Protein AF-A0A5C5ZTA9-F1 (afdb_monomer)

Sequence (223 aa):
MIEDWGSRLDRVGVRSSVTRLLADVAAHQIAYPWEGLEGSLAKRGLSAITLVGYGSLMNTESAAKTLSGVPAEGYPPVIAWGARRLFDYVMTPGAFVRYGQPTDETEVAALNVLWTGSCSDCLCGRAITLEVSDLPALRQREQNYDLCPVAWMPWSGENDSVSLGYVLRAPQGSEAVCKDIRPYPPYLKVCVEGARSVDPPFEACFWETTYEADGRRLIGKRP

Solvent-accessible surface area (backbone atoms only — not comparable to full-atom values): 11939 Å² total; per-residue (Å²): 131,85,74,62,73,78,54,54,51,70,38,89,64,35,46,61,50,39,44,50,52,31,62,76,38,64,84,62,54,38,57,56,91,42,79,62,48,68,60,54,31,53,78,70,75,39,65,59,48,44,34,44,27,68,35,52,57,35,15,46,75,60,29,50,75,48,38,76,88,65,46,94,88,33,56,57,52,24,40,35,27,13,30,36,37,25,15,25,24,54,59,51,77,73,50,32,76,74,60,45,80,69,94,45,93,45,36,39,16,36,73,33,33,52,78,66,59,33,74,88,29,40,34,49,31,18,52,35,79,44,40,62,87,33,46,66,51,43,52,70,71,51,64,70,30,20,39,38,59,29,30,30,31,55,57,85,64,87,50,80,65,71,42,81,30,28,32,66,26,51,55,85,88,37,94,52,44,44,56,84,33,35,62,17,65,62,56,49,49,44,26,49,54,21,30,50,72,74,39,73,68,50,30,49,43,42,46,75,33,27,22,38,28,76,66,48,65,50,69,90,69,78,129

pLDDT: mean 93.69, std 8.64, range [44.75, 98.75]

Foldseek 3Di:
DQPDPVCLCVPPPLVVQQLVVLVVCQPVKQFPVNPCVCVVCVVVVHFWAWEFAFFLLLFQVSVVVQDPPADPLGAFKKKKAQKFKEFFFFADPVVCVVQNDDPDPQQGTGIFIDGHSDRVAMAIGGTDGGGPVRSVSVSVVLDQWMWGKIWMDTSVSPDSDIDIHTYTHHDDPDPRGHLRGFHNVSRRVSRLVSQVSPDPSSSVRSQQRYYYSNRHGNPPPDD

Organism: NCBI:txid2527991

Radius of gyration: 16.54 Å; Cα contacts (8 Å, |Δi|>4): 439; chains: 1; bounding box: 47×37×48 Å

Nearest PDB structures (foldseek):
  2g0q-assembly1_A  TM=7.702E-01  e=5.380E-04  Arabidopsis thaliana
  6ulm-assembly2_B  TM=2.321E-01  e=4.876E-01  Homo sapiens
  7cym-assembly1_A  TM=2.954E-01  e=1.833E+00  Homo sapiens
  6ulm-assembly3_A  TM=2.986E-01  e=2.359E+00  Homo sapiens
  5xxz-assembly1_A  TM=1.655E-01  e=1.721E+00  Streptococcus pyogenes

Mean predicted aligned error: 3.7 Å

Structure (mmCIF, N/CA/C/O backbone):
data_AF-A0A5C5ZTA9-F1
#
_entry.id   AF-A0A5C5ZTA9-F1
#
loop_
_atom_site.group_PDB
_atom_site.id
_atom_site.type_symbol
_atom_site.label_atom_id
_atom_site.label_alt_id
_atom_site.label_comp_id
_atom_site.label_asym_id
_atom_site.label_entity_id
_atom_site.label_seq_id
_atom_site.pdbx_PDB_ins_code
_atom_site.Cartn_x
_atom_site.Cartn_y
_atom_site.Cartn_z
_atom_site.occupancy
_atom_site.B_iso_or_equiv
_atom_site.auth_seq_id
_atom_site.auth_comp_id
_atom_site.auth_asym_id
_atom_site.auth_atom_id
_atom_site.pdbx_PDB_model_num
ATOM 1 N N . MET A 1 1 ? 16.651 13.064 18.159 1.00 44.75 1 MET A N 1
ATOM 2 C CA . MET A 1 1 ? 17.085 11.664 17.990 1.00 44.75 1 MET A CA 1
ATOM 3 C C . MET A 1 1 ? 15.911 10.919 17.407 1.00 44.75 1 MET A C 1
ATOM 5 O O . MET A 1 1 ? 14.831 11.016 17.970 1.00 44.75 1 MET A O 1
ATOM 9 N N . ILE A 1 2 ? 16.086 10.298 16.250 1.00 50.47 2 ILE A N 1
ATOM 10 C CA . ILE A 1 2 ? 15.037 9.484 15.640 1.00 50.47 2 ILE A CA 1
ATOM 11 C C . ILE A 1 2 ? 15.047 8.158 16.395 1.00 50.47 2 ILE A C 1
ATOM 13 O O . ILE A 1 2 ? 16.070 7.477 16.402 1.00 50.47 2 ILE A O 1
ATOM 17 N N . GLU A 1 3 ? 13.957 7.839 17.086 1.00 58.56 3 GLU A N 1
ATOM 18 C CA . GLU A 1 3 ? 13.779 6.510 17.665 1.00 58.56 3 GLU A CA 1
ATOM 19 C C . GLU A 1 3 ? 13.824 5.445 16.571 1.00 58.56 3 GLU A C 1
ATOM 21 O O . GLU A 1 3 ? 13.224 5.611 15.507 1.00 58.56 3 GLU A O 1
ATOM 26 N N . ASP A 1 4 ? 14.505 4.339 16.865 1.00 74.38 4 ASP A N 1
ATOM 27 C CA . ASP A 1 4 ? 14.440 3.131 16.055 1.00 74.38 4 ASP A CA 1
ATOM 28 C C . ASP A 1 4 ? 12.970 2.714 15.904 1.00 74.38 4 ASP A C 1
ATOM 30 O O . ASP A 1 4 ? 12.288 2.420 16.890 1.00 74.38 4 ASP A O 1
ATOM 34 N N . TRP A 1 5 ? 12.462 2.709 14.673 1.00 72.81 5 TRP A N 1
ATOM 35 C CA . TRP A 1 5 ? 11.083 2.327 14.381 1.00 72.81 5 TRP A CA 1
ATOM 36 C C . TRP A 1 5 ? 10.794 0.882 14.819 1.00 72.81 5 TRP A C 1
ATOM 38 O O . TRP A 1 5 ? 9.646 0.576 15.146 1.00 72.81 5 TRP A O 1
ATOM 48 N N . GLY A 1 6 ? 11.820 0.024 14.919 1.00 73.06 6 GLY A N 1
ATOM 49 C CA . GLY A 1 6 ? 11.712 -1.319 15.488 1.00 73.06 6 GLY A CA 1
ATOM 50 C C . GLY A 1 6 ? 11.296 -1.311 16.962 1.00 73.06 6 GLY A C 1
ATOM 51 O O . GLY A 1 6 ? 10.458 -2.114 17.367 1.00 73.06 6 GLY A O 1
ATOM 52 N N . SER A 1 7 ? 11.775 -0.337 17.741 1.00 82.81 7 SER A N 1
ATOM 53 C CA . SER A 1 7 ? 11.464 -0.206 19.173 1.00 82.81 7 SER A CA 1
ATOM 54 C C . SER A 1 7 ? 10.032 0.264 19.461 1.00 82.81 7 SER A C 1
ATOM 56 O O . SER A 1 7 ? 9.538 0.123 20.579 1.00 82.81 7 SER A O 1
ATOM 58 N N . ARG A 1 8 ? 9.311 0.783 18.455 1.00 81.94 8 ARG A N 1
ATOM 59 C CA . ARG A 1 8 ? 7.935 1.281 18.637 1.00 81.94 8 ARG A CA 1
ATOM 60 C C . ARG A 1 8 ? 6.951 0.188 18.998 1.00 81.94 8 ARG A C 1
ATOM 62 O O . ARG A 1 8 ? 6.035 0.427 19.778 1.00 81.94 8 ARG A O 1
ATOM 69 N N . LEU A 1 9 ? 7.147 -1.015 18.461 1.00 84.25 9 LEU A N 1
ATOM 70 C CA . LEU A 1 9 ? 6.319 -2.159 18.827 1.00 84.25 9 LEU A CA 1
ATOM 71 C C . LEU A 1 9 ? 6.537 -2.557 20.296 1.00 84.25 9 LEU A C 1
ATOM 73 O O . LEU A 1 9 ? 5.629 -3.099 20.922 1.00 84.25 9 LEU A O 1
ATOM 77 N N . ASP A 1 10 ? 7.713 -2.261 20.849 1.00 86.94 10 ASP A N 1
ATOM 78 C CA . ASP A 1 10 ? 8.085 -2.586 22.227 1.00 86.94 10 ASP A CA 1
ATOM 79 C C . ASP A 1 10 ? 7.621 -1.530 23.241 1.00 86.94 10 ASP A C 1
ATOM 81 O O . ASP A 1 10 ? 7.713 -1.755 24.452 1.00 86.94 10 ASP A O 1
ATOM 85 N N . ARG A 1 11 ? 7.047 -0.409 22.776 1.00 86.00 11 ARG A N 1
ATOM 86 C CA . ARG A 1 11 ? 6.336 0.531 23.648 1.00 86.00 11 ARG A CA 1
ATOM 87 C C . ARG A 1 11 ? 5.197 -0.194 24.368 1.00 86.00 11 ARG A C 1
ATOM 89 O O . ARG A 1 11 ? 4.482 -1.027 23.799 1.00 86.00 11 ARG A O 1
ATOM 96 N N . VAL A 1 12 ? 5.030 0.133 25.648 1.00 83.19 12 VAL A N 1
ATOM 97 C CA . VAL A 1 12 ? 4.077 -0.541 26.538 1.00 83.19 12 VAL A CA 1
ATOM 98 C C . VAL A 1 12 ? 2.674 -0.516 25.928 1.00 83.19 12 VAL A C 1
ATOM 100 O O . VAL A 1 12 ? 2.102 0.539 25.683 1.00 83.19 12 VAL A O 1
ATOM 103 N N . GLY A 1 13 ? 2.108 -1.701 25.691 1.00 88.12 13 GLY A N 1
ATOM 104 C CA . GLY A 1 13 ? 0.737 -1.867 25.201 1.00 88.12 13 GLY A CA 1
ATOM 105 C C . GLY A 1 13 ? 0.555 -1.820 23.680 1.00 88.12 13 GLY A C 1
ATOM 106 O O . GLY A 1 13 ? -0.473 -2.314 23.205 1.00 88.12 13 GLY A O 1
ATOM 107 N N . VAL A 1 14 ? 1.532 -1.339 22.900 1.00 91.69 14 VAL A N 1
ATOM 108 C CA . VAL A 1 14 ? 1.416 -1.260 21.429 1.00 91.69 14 VAL A CA 1
ATOM 109 C C . VAL A 1 14 ? 1.350 -2.658 20.820 1.00 91.69 14 VAL A C 1
ATOM 111 O O . VAL A 1 14 ? 0.372 -2.982 20.147 1.00 91.69 14 VAL A O 1
ATOM 114 N N . ARG A 1 15 ? 2.312 -3.540 21.131 1.00 94.00 15 ARG A N 1
ATOM 115 C CA . ARG A 1 15 ? 2.322 -4.934 20.641 1.00 94.00 15 ARG A CA 1
ATOM 116 C C . ARG A 1 15 ? 1.015 -5.672 20.919 1.00 94.00 15 ARG A C 1
ATOM 118 O O . ARG A 1 15 ? 0.477 -6.332 20.029 1.00 94.00 15 ARG A O 1
ATOM 125 N N . SER A 1 16 ? 0.499 -5.557 22.140 1.00 94.00 16 SER A N 1
ATOM 126 C CA . SER A 1 16 ? -0.756 -6.201 22.539 1.00 94.00 16 SER A CA 1
ATOM 127 C C . SER A 1 16 ? -1.949 -5.647 21.758 1.00 94.00 16 SER A C 1
ATOM 129 O O . SER A 1 16 ? -2.815 -6.417 21.347 1.00 94.00 16 SER A O 1
ATOM 131 N N . SER A 1 17 ? -1.974 -4.335 21.509 1.00 95.56 17 SER A N 1
ATOM 132 C CA . SER A 1 17 ? -3.031 -3.674 20.736 1.00 95.56 17 SER A CA 1
ATOM 133 C C . SER A 1 17 ? -2.992 -4.069 19.260 1.00 95.56 17 SER A C 1
ATOM 135 O O . SER A 1 17 ? -4.024 -4.446 18.712 1.00 95.56 17 SER A O 1
ATOM 137 N N . VAL A 1 18 ? -1.806 -4.077 18.640 1.00 95.38 18 VAL A N 1
ATOM 138 C CA . VAL A 1 18 ? -1.601 -4.551 17.260 1.00 95.38 18 VAL A CA 1
ATOM 139 C C . VAL A 1 18 ? -2.033 -6.008 17.125 1.00 95.38 18 VAL A C 1
ATOM 141 O O . VAL A 1 18 ? -2.805 -6.340 16.231 1.00 95.38 18 VAL A O 1
ATOM 144 N N . THR A 1 19 ? -1.570 -6.877 18.027 1.00 95.81 19 THR A N 1
ATOM 145 C CA . THR A 1 19 ? -1.864 -8.317 17.975 1.00 95.81 19 THR A CA 1
ATOM 146 C C . THR A 1 19 ? -3.360 -8.582 18.107 1.00 95.81 19 THR A C 1
ATOM 148 O O . THR A 1 19 ? -3.912 -9.357 17.331 1.00 95.81 19 THR A O 1
ATOM 151 N N . ARG A 1 20 ? -4.025 -7.918 19.062 1.00 96.75 20 ARG A N 1
ATOM 152 C CA . ARG A 1 20 ? -5.474 -8.036 19.246 1.00 96.75 20 ARG A CA 1
ATOM 153 C C . ARG A 1 20 ? -6.225 -7.557 18.009 1.00 96.75 20 ARG A C 1
ATOM 155 O O . ARG A 1 20 ? -7.042 -8.302 17.485 1.00 96.75 20 ARG A O 1
ATOM 162 N N . LEU A 1 21 ? -5.905 -6.357 17.520 1.00 96.69 21 LEU A N 1
ATOM 163 C CA . LEU A 1 21 ? -6.584 -5.790 16.362 1.00 96.69 21 LEU A CA 1
ATOM 164 C C . LEU A 1 21 ? -6.449 -6.703 15.140 1.00 96.69 21 LEU A C 1
ATOM 166 O O . LEU A 1 21 ? -7.457 -6.998 14.513 1.00 96.69 21 LEU A O 1
ATOM 170 N N . LEU A 1 22 ? -5.238 -7.184 14.831 1.00 96.38 22 LEU A N 1
ATOM 171 C CA . LEU A 1 22 ? -4.996 -8.086 13.698 1.00 96.38 22 LEU A CA 1
ATOM 172 C C . LEU A 1 22 ? -5.766 -9.407 13.822 1.00 96.38 22 LEU A C 1
ATOM 174 O O . LEU A 1 22 ? -6.292 -9.889 12.820 1.00 96.38 22 LEU A O 1
ATOM 178 N N . ALA A 1 23 ? -5.873 -9.968 15.030 1.00 95.44 23 ALA A N 1
ATOM 179 C CA . ALA A 1 23 ? -6.660 -11.175 15.274 1.00 95.44 23 ALA A CA 1
ATOM 180 C C . ALA A 1 23 ? -8.161 -10.941 15.034 1.00 95.44 23 ALA A C 1
ATOM 182 O O . ALA A 1 23 ? -8.803 -11.746 14.360 1.00 95.44 23 ALA A O 1
ATOM 183 N N . ASP A 1 24 ? -8.699 -9.816 15.514 1.00 94.75 24 ASP A N 1
ATOM 184 C CA . ASP A 1 24 ? -10.117 -9.467 15.371 1.00 94.75 24 ASP A CA 1
ATOM 185 C C . ASP A 1 24 ? -10.502 -9.216 13.904 1.00 94.75 24 ASP A C 1
ATOM 187 O O . ASP A 1 24 ? -11.620 -9.512 13.474 1.00 94.75 24 ASP A O 1
ATOM 191 N N . VAL A 1 25 ? -9.569 -8.681 13.110 1.00 92.88 25 VAL A N 1
ATOM 192 C CA . VAL A 1 25 ? -9.840 -8.284 11.724 1.00 92.88 25 VAL A CA 1
ATOM 193 C C . VAL A 1 25 ? -9.386 -9.297 10.678 1.00 92.88 25 VAL A C 1
ATOM 195 O O . VAL A 1 25 ? -9.687 -9.096 9.509 1.00 92.88 25 VAL A O 1
ATOM 198 N N . ALA A 1 26 ? -8.740 -10.406 11.048 1.00 87.81 26 ALA A N 1
ATOM 199 C CA . ALA A 1 26 ? -8.145 -11.360 10.102 1.00 87.81 26 ALA A CA 1
ATOM 200 C C . ALA A 1 26 ? -9.109 -11.866 9.005 1.00 87.81 26 ALA A C 1
ATOM 202 O O . ALA A 1 26 ? -8.698 -12.080 7.863 1.00 87.81 26 ALA A O 1
ATOM 203 N N . ALA A 1 27 ? -10.395 -12.016 9.338 1.00 89.44 27 ALA A N 1
ATOM 204 C CA . ALA A 1 27 ? -11.444 -12.462 8.417 1.00 89.44 27 ALA A CA 1
ATOM 205 C C . ALA A 1 27 ? -12.035 -11.347 7.524 1.00 89.44 27 ALA A C 1
ATOM 207 O O . ALA A 1 27 ? -12.834 -11.637 6.641 1.00 89.44 27 ALA A O 1
ATOM 208 N N . HIS A 1 28 ? -11.658 -10.082 7.727 1.00 92.25 28 HIS A N 1
ATOM 209 C CA . HIS A 1 28 ? -12.241 -8.913 7.052 1.00 92.25 28 HIS A CA 1
ATOM 210 C C . HIS A 1 28 ? -11.486 -8.520 5.774 1.00 92.25 28 HIS A C 1
ATOM 212 O O . HIS A 1 28 ? -11.348 -7.339 5.458 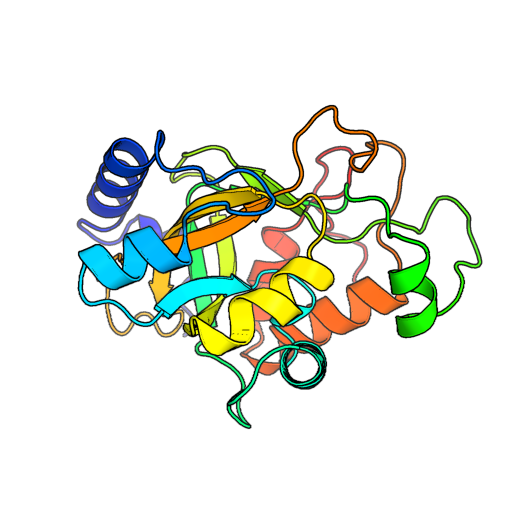1.00 92.25 28 HIS A O 1
ATOM 218 N N . GLN A 1 29 ? -10.968 -9.504 5.043 1.00 95.75 29 GLN A N 1
ATOM 219 C CA . GLN A 1 29 ? -10.407 -9.263 3.717 1.00 95.75 29 GLN A CA 1
ATOM 220 C C . GLN A 1 29 ? -11.544 -9.032 2.722 1.00 95.75 29 GLN A C 1
ATOM 222 O O . GLN A 1 29 ? -12.559 -9.728 2.759 1.00 95.75 29 GLN A O 1
ATOM 227 N N . ILE A 1 30 ? -11.376 -8.060 1.831 1.00 97.31 30 ILE A N 1
ATOM 228 C CA . ILE A 1 30 ? -12.377 -7.719 0.820 1.00 97.31 30 ILE A CA 1
ATOM 229 C C . ILE A 1 30 ? -11.762 -7.998 -0.544 1.00 97.31 30 ILE A C 1
ATOM 231 O O . ILE A 1 30 ? -10.881 -7.264 -0.992 1.00 97.31 30 ILE A O 1
ATOM 235 N N . ALA A 1 31 ? -12.212 -9.073 -1.185 1.00 97.44 31 ALA A N 1
ATOM 236 C CA . ALA A 1 31 ? -11.693 -9.479 -2.483 1.00 97.44 31 ALA A CA 1
ATOM 237 C C . ALA A 1 31 ? -11.970 -8.413 -3.550 1.00 97.44 31 ALA A C 1
ATOM 239 O O . ALA A 1 31 ? -13.031 -7.783 -3.528 1.00 97.44 31 ALA A O 1
ATOM 240 N N . TYR A 1 32 ? -11.047 -8.217 -4.494 1.00 97.31 32 TYR A N 1
ATOM 241 C CA . TYR A 1 32 ? -11.321 -7.428 -5.700 1.00 97.31 32 TYR A CA 1
ATOM 242 C C . TYR A 1 32 ? -12.552 -8.008 -6.438 1.00 97.31 32 TYR A C 1
ATOM 244 O O . TYR A 1 32 ? -12.650 -9.230 -6.552 1.00 97.31 32 TYR A O 1
ATOM 252 N N . PRO A 1 33 ? -13.495 -7.190 -6.951 1.00 97.25 33 PRO A N 1
ATOM 253 C CA . PRO A 1 33 ? -13.458 -5.731 -7.108 1.00 97.25 33 PRO A CA 1
ATOM 254 C C . PRO A 1 33 ? -14.040 -4.936 -5.923 1.00 97.25 33 PRO A C 1
ATOM 256 O O . PRO A 1 33 ? -14.539 -3.826 -6.099 1.00 97.25 33 PRO A O 1
ATOM 259 N N . TRP A 1 34 ? -13.974 -5.474 -4.707 1.00 97.44 34 TRP A N 1
ATOM 260 C CA . TRP A 1 34 ? -14.490 -4.874 -3.468 1.00 97.44 34 TRP A CA 1
ATOM 261 C C . TRP A 1 34 ? -16.007 -4.687 -3.482 1.00 97.44 34 TRP A C 1
ATOM 263 O O . TRP A 1 34 ? -16.530 -3.649 -3.071 1.00 97.44 34 TRP A O 1
ATOM 273 N N . GLU A 1 35 ? -16.720 -5.687 -3.999 1.00 95.88 35 GLU A N 1
ATOM 274 C CA . GLU A 1 35 ? -18.175 -5.634 -4.113 1.00 95.88 35 GLU A CA 1
ATOM 275 C C . GLU A 1 35 ? -18.839 -5.392 -2.752 1.00 95.88 35 GLU A C 1
ATOM 277 O O . GLU A 1 35 ? -18.530 -6.034 -1.747 1.00 95.88 35 GLU A O 1
ATOM 282 N N . GLY A 1 36 ? -19.772 -4.439 -2.721 1.00 96.12 36 GLY A N 1
ATOM 283 C CA . GLY A 1 36 ? -20.534 -4.103 -1.521 1.00 96.12 36 GLY A CA 1
ATOM 284 C C . GLY A 1 36 ? -19.803 -3.222 -0.503 1.00 96.12 36 GLY A C 1
ATOM 285 O O . GLY A 1 36 ? -20.412 -2.892 0.519 1.00 96.12 36 GLY A O 1
ATOM 286 N N . LEU A 1 37 ? -18.560 -2.793 -0.764 1.00 97.44 37 LEU A N 1
ATOM 287 C CA . LEU A 1 37 ? -17.812 -1.903 0.131 1.00 97.44 37 LEU A CA 1
ATOM 288 C C . LEU A 1 37 ? -18.569 -0.592 0.388 1.00 97.44 37 LEU A C 1
ATOM 290 O O . LEU A 1 37 ? -18.812 -0.249 1.543 1.00 97.44 37 LEU A O 1
ATOM 294 N N . GLU A 1 38 ? -19.026 0.091 -0.662 1.00 98.00 38 GLU A N 1
ATOM 295 C CA . GLU A 1 38 ? -19.781 1.347 -0.570 1.00 98.00 38 GLU A CA 1
ATOM 296 C C . GLU A 1 38 ? -21.043 1.183 0.294 1.00 98.00 38 GLU A C 1
ATOM 298 O O . GLU A 1 38 ? -21.309 1.977 1.197 1.00 98.00 38 GLU A O 1
ATOM 303 N N . GLY A 1 39 ? -21.798 0.102 0.069 1.00 97.62 39 GLY A N 1
ATOM 304 C CA . GLY A 1 39 ? -23.004 -0.207 0.838 1.00 97.62 39 GLY A CA 1
ATOM 305 C C . GLY A 1 39 ? -22.712 -0.553 2.302 1.00 97.62 39 GLY A C 1
ATOM 306 O O . GLY A 1 39 ? -23.484 -0.187 3.189 1.00 97.62 39 GLY A O 1
ATOM 307 N N . SER A 1 40 ? -21.598 -1.237 2.574 1.00 96.69 40 SER A N 1
ATOM 308 C CA . SER A 1 40 ? -21.134 -1.545 3.932 1.00 96.69 40 SER A CA 1
ATOM 309 C C . SER A 1 40 ? -20.743 -0.278 4.697 1.00 96.69 40 SER A C 1
ATOM 311 O O . SER A 1 40 ? -21.129 -0.113 5.857 1.00 96.69 40 SER A O 1
ATOM 313 N N . LEU A 1 41 ? -20.049 0.655 4.039 1.00 97.00 41 LEU A N 1
ATOM 314 C CA . LEU A 1 41 ? -19.690 1.952 4.618 1.00 97.00 41 LEU A CA 1
ATOM 315 C C . LEU A 1 41 ? -20.933 2.786 4.925 1.00 97.00 41 LEU A C 1
ATOM 317 O O . LEU A 1 41 ? -21.098 3.232 6.062 1.00 97.00 41 LEU A O 1
ATOM 321 N N . ALA A 1 42 ? -21.864 2.885 3.974 1.00 97.56 42 ALA A N 1
ATOM 322 C CA . ALA A 1 42 ? -23.120 3.606 4.163 1.00 97.56 42 ALA A CA 1
ATOM 323 C C . ALA A 1 42 ? -23.941 3.059 5.346 1.00 97.56 42 ALA A C 1
ATOM 325 O O . ALA A 1 42 ? -24.414 3.831 6.178 1.00 97.56 42 ALA A O 1
ATOM 326 N N . LYS A 1 43 ? -24.051 1.728 5.491 1.00 97.69 43 LYS A N 1
ATOM 327 C CA . LYS A 1 43 ? -24.738 1.084 6.633 1.00 97.69 43 LYS A CA 1
ATOM 328 C C . LYS A 1 43 ? -24.111 1.415 7.989 1.00 97.69 43 LYS A C 1
ATOM 330 O O . LYS A 1 43 ? -24.799 1.358 9.004 1.00 97.69 43 LYS A O 1
ATOM 335 N N . ARG A 1 44 ? -22.818 1.741 8.013 1.00 96.06 44 ARG A N 1
ATOM 336 C CA . ARG A 1 44 ? -22.064 2.121 9.216 1.00 96.06 44 ARG A CA 1
ATOM 337 C C . ARG A 1 44 ? -22.007 3.636 9.431 1.00 96.06 44 ARG A C 1
ATOM 339 O O . ARG A 1 44 ? -21.390 4.067 10.399 1.00 96.06 44 ARG A O 1
ATOM 346 N N . GLY A 1 45 ? -22.616 4.430 8.546 1.00 97.31 45 GLY A N 1
ATOM 347 C CA . GLY A 1 45 ? -22.525 5.891 8.579 1.00 97.31 45 GLY A CA 1
ATOM 348 C C . GLY A 1 45 ? -21.124 6.422 8.257 1.00 97.31 45 GLY A C 1
ATOM 349 O O . GLY A 1 45 ? -20.756 7.487 8.741 1.00 97.31 45 GLY A O 1
ATOM 350 N N . LEU A 1 46 ? -20.330 5.674 7.486 1.00 97.31 46 LEU A N 1
ATOM 351 C CA . LEU A 1 46 ? -18.976 6.051 7.076 1.00 97.31 46 LEU A CA 1
ATOM 352 C C . LEU A 1 46 ? -18.963 6.493 5.608 1.00 97.31 46 LEU A C 1
ATOM 354 O O . LEU A 1 46 ? -19.648 5.894 4.778 1.00 97.31 46 LEU A O 1
ATOM 358 N N . SER A 1 47 ? -18.150 7.501 5.284 1.00 97.31 47 SER A N 1
ATOM 359 C CA . SER A 1 47 ? -17.910 7.957 3.903 1.00 97.31 47 SER A CA 1
ATOM 360 C C . SER A 1 47 ? -16.564 7.513 3.333 1.00 97.31 47 SER A C 1
ATOM 362 O O . SER A 1 47 ? -16.340 7.666 2.137 1.00 97.31 47 SER A O 1
ATOM 364 N N . ALA A 1 48 ? -15.682 6.954 4.165 1.00 97.88 48 ALA A N 1
ATOM 365 C CA . ALA A 1 48 ? -14.314 6.627 3.789 1.00 97.88 48 ALA A CA 1
ATOM 366 C C . ALA A 1 48 ? -13.761 5.422 4.558 1.00 97.88 48 ALA A C 1
ATOM 368 O O . ALA A 1 48 ? -14.274 5.037 5.616 1.00 97.88 48 ALA A O 1
ATOM 369 N N . ILE A 1 49 ? -12.665 4.869 4.041 1.00 97.94 49 ILE A N 1
ATOM 370 C CA . ILE A 1 49 ? -11.762 3.969 4.770 1.00 97.94 49 ILE A CA 1
ATOM 371 C C . ILE A 1 49 ? -10.349 4.544 4.798 1.00 97.94 49 ILE A C 1
ATOM 373 O O . ILE A 1 49 ? -9.978 5.342 3.942 1.00 97.94 49 ILE A O 1
ATOM 377 N N . THR A 1 50 ? -9.529 4.079 5.738 1.00 98.44 50 THR A N 1
ATOM 378 C CA . THR A 1 50 ? -8.088 4.335 5.687 1.00 98.44 50 THR A CA 1
ATOM 379 C C . THR A 1 50 ? -7.403 3.279 4.830 1.00 98.44 50 THR A C 1
ATOM 381 O O . THR A 1 50 ? -7.403 2.095 5.177 1.00 98.44 50 THR A O 1
ATOM 384 N N . LEU A 1 51 ? -6.777 3.709 3.740 1.00 98.62 51 LEU A N 1
ATOM 385 C CA . LEU A 1 51 ? -5.869 2.909 2.929 1.00 98.62 51 LEU A CA 1
ATOM 386 C C . LEU A 1 51 ? -4.420 3.268 3.285 1.00 98.62 51 LEU A C 1
ATOM 388 O O . LEU A 1 51 ? -4.038 4.431 3.268 1.00 98.62 51 LEU A O 1
ATOM 392 N N . VAL A 1 52 ? -3.583 2.279 3.573 1.00 98.75 52 VAL A N 1
ATOM 393 C CA . VAL A 1 52 ? -2.141 2.466 3.746 1.00 98.75 52 VAL A CA 1
ATOM 394 C C . VAL A 1 52 ? -1.465 2.298 2.386 1.00 98.75 52 VAL A C 1
ATOM 396 O O . VAL A 1 52 ? -1.232 1.183 1.917 1.00 98.75 52 VAL A O 1
ATOM 399 N N . GLY A 1 53 ? -1.141 3.417 1.740 1.00 98.44 53 GLY A N 1
ATOM 400 C CA . GLY A 1 53 ? -0.358 3.428 0.507 1.00 98.44 53 GLY A CA 1
ATOM 401 C C . GLY A 1 53 ? 1.106 3.105 0.800 1.00 98.44 53 GLY A C 1
ATOM 402 O O . GLY A 1 53 ? 1.759 3.850 1.525 1.00 98.44 53 GLY A O 1
ATOM 403 N N . TYR A 1 54 ? 1.627 2.010 0.241 1.00 98.44 54 TYR A N 1
ATOM 404 C CA . TYR A 1 54 ? 2.978 1.497 0.540 1.00 98.44 54 TYR A CA 1
ATOM 405 C C . TYR A 1 54 ? 3.928 1.465 -0.671 1.00 98.44 54 TYR A C 1
ATOM 407 O O . TYR A 1 54 ? 5.090 1.073 -0.538 1.00 98.44 54 TYR A O 1
ATOM 415 N N . GLY A 1 55 ? 3.431 1.837 -1.852 1.00 97.88 55 GLY A N 1
ATOM 416 C CA . GLY A 1 55 ? 4.190 1.897 -3.102 1.00 97.88 55 GLY A CA 1
ATOM 417 C C . GLY A 1 55 ? 4.074 3.263 -3.762 1.00 97.88 55 GLY A C 1
ATOM 418 O O . GLY A 1 55 ? 4.253 4.285 -3.103 1.00 97.88 55 GLY A O 1
ATOM 419 N N . SER A 1 56 ? 3.732 3.299 -5.052 1.00 97.44 56 SER A N 1
ATOM 420 C CA . SER A 1 56 ? 3.624 4.564 -5.795 1.00 97.44 56 SER A CA 1
ATOM 421 C C . SER A 1 56 ? 2.640 5.569 -5.184 1.00 97.44 56 SER A C 1
ATOM 423 O O . SER A 1 56 ? 2.872 6.765 -5.287 1.00 97.44 56 SER A O 1
ATOM 425 N N . LEU A 1 57 ? 1.597 5.112 -4.482 1.00 97.75 57 LEU A N 1
ATOM 426 C CA . LEU A 1 57 ? 0.651 5.978 -3.764 1.00 97.75 57 LEU A CA 1
ATOM 427 C C . LEU A 1 57 ? 1.279 6.788 -2.614 1.00 97.75 57 LEU A C 1
ATOM 429 O O . LEU A 1 57 ? 0.646 7.716 -2.123 1.00 97.75 57 LEU A O 1
ATOM 433 N N . MET A 1 58 ? 2.510 6.483 -2.188 1.00 98.06 58 MET A N 1
ATOM 434 C CA . MET A 1 58 ? 3.235 7.349 -1.250 1.00 98.06 58 MET A CA 1
ATOM 435 C C . MET A 1 58 ? 3.707 8.658 -1.891 1.00 98.06 58 MET A C 1
ATOM 437 O O . MET A 1 58 ? 3.966 9.629 -1.186 1.00 98.06 58 MET A O 1
ATOM 441 N N . ASN A 1 59 ? 3.862 8.677 -3.216 1.00 98.12 59 ASN A N 1
ATOM 442 C CA . ASN A 1 59 ? 4.256 9.858 -3.967 1.00 98.12 59 ASN A CA 1
ATOM 443 C C . ASN A 1 59 ? 3.013 10.709 -4.280 1.00 98.12 59 ASN A C 1
ATOM 445 O O . ASN A 1 59 ? 2.079 10.232 -4.927 1.00 98.12 59 ASN A O 1
ATOM 449 N N . THR A 1 60 ? 3.023 11.974 -3.849 1.00 97.25 60 THR A N 1
ATOM 450 C CA . THR A 1 60 ? 1.897 12.915 -3.974 1.00 97.25 60 THR A CA 1
ATOM 451 C C . THR A 1 60 ? 1.408 13.061 -5.415 1.00 97.25 60 THR A C 1
ATOM 453 O O . THR A 1 60 ? 0.212 12.941 -5.675 1.00 97.25 60 THR A O 1
ATOM 456 N N . GLU A 1 61 ? 2.316 13.241 -6.378 1.00 96.62 61 GLU A N 1
ATOM 457 C CA . GLU A 1 61 ? 1.955 13.384 -7.794 1.00 96.62 61 GLU A CA 1
ATOM 458 C C . GLU A 1 61 ? 1.342 12.101 -8.362 1.00 96.62 61 GLU A C 1
ATOM 460 O O . GLU A 1 61 ? 0.413 12.139 -9.169 1.00 96.62 61 GLU A O 1
ATOM 465 N N . SER A 1 62 ? 1.849 10.937 -7.949 1.00 96.06 62 SER A N 1
ATOM 466 C CA . SER A 1 62 ? 1.279 9.653 -8.348 1.00 96.06 62 SER A CA 1
ATOM 467 C C . SER A 1 62 ? -0.110 9.436 -7.751 1.00 96.06 62 SER A C 1
ATOM 469 O O . SER A 1 62 ? -0.988 8.931 -8.453 1.00 96.06 62 SER A O 1
ATOM 471 N N . ALA A 1 63 ? -0.326 9.805 -6.488 1.00 96.94 63 ALA A N 1
ATOM 472 C CA . ALA A 1 63 ? -1.625 9.711 -5.828 1.00 96.94 63 ALA A CA 1
ATOM 473 C C . ALA A 1 63 ? -2.658 10.647 -6.479 1.00 96.94 63 ALA A C 1
ATOM 475 O O . ALA A 1 63 ? -3.757 10.202 -6.806 1.00 96.94 63 ALA A O 1
ATOM 476 N N . ALA A 1 64 ? -2.278 11.896 -6.771 1.00 96.81 64 ALA A N 1
ATOM 477 C CA . ALA A 1 64 ? -3.159 12.922 -7.341 1.00 96.81 64 ALA A CA 1
ATOM 478 C C . ALA A 1 64 ? -3.674 12.593 -8.754 1.00 96.81 64 ALA A C 1
ATOM 480 O O . ALA A 1 64 ? -4.672 13.147 -9.204 1.00 96.81 64 ALA A O 1
ATOM 481 N N . LYS A 1 65 ? -3.035 11.650 -9.459 1.00 95.31 65 LYS A N 1
ATOM 482 C CA . LYS A 1 65 ? -3.536 11.113 -10.738 1.00 95.31 65 LYS A CA 1
ATOM 483 C C . LYS A 1 65 ? -4.767 10.213 -10.582 1.00 95.31 65 LYS A C 1
ATOM 485 O O . LYS A 1 65 ? -5.304 9.756 -11.587 1.00 95.31 65 LYS A O 1
ATOM 490 N N . THR A 1 66 ? -5.154 9.854 -9.361 1.00 95.25 66 THR A N 1
ATOM 491 C CA . THR A 1 66 ? -6.227 8.877 -9.107 1.00 95.25 66 THR A CA 1
ATOM 492 C C . THR A 1 66 ? -7.165 9.305 -7.999 1.00 95.25 66 THR A C 1
ATOM 494 O O . THR A 1 66 ? -8.357 9.053 -8.110 1.00 95.25 66 THR A O 1
ATOM 497 N N . LEU A 1 67 ? -6.634 9.922 -6.950 1.00 97.06 67 LEU A N 1
ATOM 498 C CA . LEU A 1 67 ? -7.398 10.331 -5.784 1.00 97.06 67 LEU A CA 1
ATOM 499 C C . LEU A 1 67 ? -7.692 11.824 -5.850 1.00 97.06 67 LEU A C 1
ATOM 501 O O . LEU A 1 67 ? -6.825 12.623 -6.216 1.00 97.06 67 LEU A O 1
ATOM 505 N N . SER A 1 68 ? -8.907 12.194 -5.467 1.00 94.75 68 SER A N 1
ATOM 506 C CA . SER A 1 68 ? -9.260 13.580 -5.208 1.00 94.75 68 SER A CA 1
ATOM 507 C C . SER A 1 68 ? -8.685 14.052 -3.864 1.00 94.75 68 SER A C 1
ATOM 509 O O . SER A 1 68 ? -8.372 13.257 -2.980 1.00 94.75 68 SER A O 1
ATOM 511 N N . GLY A 1 69 ? -8.488 15.364 -3.712 1.00 92.69 69 GLY A N 1
ATOM 512 C CA . GLY A 1 69 ? -8.145 15.953 -2.411 1.00 92.69 69 GLY A CA 1
ATOM 513 C C . GLY A 1 69 ? -6.786 15.550 -1.826 1.00 92.69 69 GLY A C 1
ATOM 514 O O . GLY A 1 69 ? -6.607 15.636 -0.613 1.00 92.69 69 GLY A O 1
ATOM 515 N N . VAL A 1 70 ? -5.826 15.118 -2.651 1.00 95.50 70 VAL A N 1
ATOM 516 C CA . VAL A 1 70 ? -4.469 14.804 -2.181 1.00 95.50 70 VAL A CA 1
ATOM 517 C C . VAL A 1 70 ? -3.819 16.068 -1.590 1.00 95.50 70 VAL A C 1
ATOM 519 O O . VAL A 1 70 ? -3.691 17.060 -2.314 1.00 95.50 70 VAL A O 1
ATOM 522 N N . PRO A 1 71 ? -3.390 16.057 -0.310 1.00 95.38 71 PRO A N 1
ATOM 523 C CA . PRO A 1 71 ? -2.731 17.208 0.307 1.00 95.38 71 PRO A CA 1
ATOM 524 C C . PRO A 1 71 ? -1.424 17.565 -0.407 1.00 95.38 71 PRO A C 1
ATOM 526 O O . PRO A 1 71 ? -0.738 16.683 -0.930 1.00 95.38 71 PRO A O 1
ATOM 529 N N . ALA A 1 72 ? -1.040 18.843 -0.399 1.00 93.06 72 ALA A N 1
ATOM 530 C CA . ALA A 1 72 ? 0.178 19.307 -1.070 1.00 93.06 72 ALA A CA 1
ATOM 531 C C . ALA A 1 72 ? 1.445 18.663 -0.471 1.00 93.06 72 ALA A C 1
ATOM 533 O O . ALA A 1 72 ? 2.373 18.293 -1.186 1.00 93.06 72 ALA A O 1
ATOM 534 N N . GLU A 1 73 ? 1.441 18.468 0.844 1.00 92.31 73 GLU A N 1
ATOM 535 C CA . GLU A 1 73 ? 2.454 17.786 1.648 1.00 92.31 73 GLU A CA 1
ATOM 536 C C . GLU A 1 73 ? 2.368 16.245 1.580 1.00 92.31 73 GLU A C 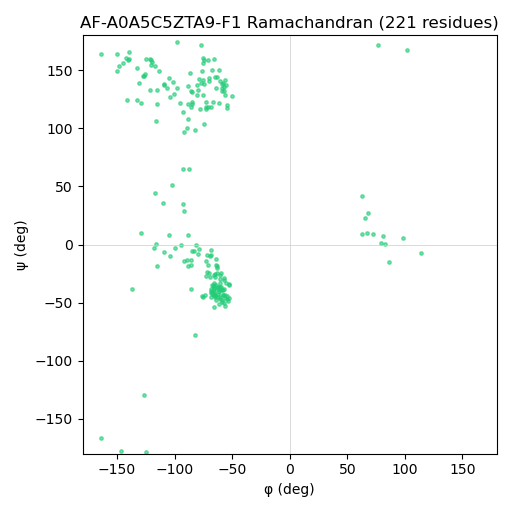1
ATOM 538 O O . GLU A 1 73 ? 3.216 15.529 2.126 1.00 92.31 73 GLU A O 1
ATOM 543 N N . GLY A 1 74 ? 1.357 15.725 0.879 1.00 94.50 74 GLY A N 1
ATOM 544 C CA . GLY A 1 74 ? 0.993 14.316 0.858 1.00 94.50 74 GLY A CA 1
ATOM 545 C C . GLY A 1 74 ? 0.238 13.876 2.115 1.00 94.50 74 GLY A C 1
ATOM 546 O O . GLY A 1 74 ? 0.110 14.597 3.098 1.00 94.50 74 GLY A O 1
ATOM 547 N N . TYR A 1 75 ? -0.279 12.653 2.092 1.00 97.25 75 TYR A N 1
ATOM 548 C CA . TYR A 1 75 ? -0.995 12.088 3.238 1.00 97.25 75 TYR A CA 1
ATOM 549 C C . TYR A 1 75 ? -0.074 11.870 4.458 1.00 97.25 75 TYR A C 1
ATOM 551 O O . TYR A 1 75 ? 1.143 11.759 4.293 1.00 97.25 75 TYR A O 1
ATOM 559 N N . PRO A 1 76 ? -0.598 11.758 5.690 1.00 97.38 76 PRO A N 1
ATOM 560 C CA . PRO A 1 76 ? 0.237 11.535 6.869 1.00 97.38 76 PRO A CA 1
ATOM 561 C C . PRO A 1 76 ? 1.076 10.242 6.777 1.00 97.38 76 PRO A C 1
ATOM 563 O O . PRO A 1 76 ? 0.544 9.196 6.387 1.00 97.38 76 PRO A O 1
ATOM 566 N N . PRO A 1 77 ? 2.376 10.276 7.128 1.00 97.94 77 PRO A N 1
ATOM 567 C CA . PRO A 1 77 ? 3.222 9.085 7.163 1.00 97.94 77 PRO A CA 1
ATOM 568 C C . PRO A 1 77 ? 2.837 8.157 8.322 1.00 97.94 77 PRO A C 1
ATOM 570 O O . PRO A 1 77 ? 2.493 8.613 9.416 1.00 97.94 77 PRO A O 1
ATOM 573 N N . VAL A 1 78 ? 2.920 6.845 8.095 1.00 97.88 78 VAL A N 1
ATOM 574 C CA . VAL A 1 78 ? 2.537 5.801 9.057 1.00 97.88 78 VAL A CA 1
ATOM 575 C C . VAL A 1 78 ? 3.476 4.601 9.018 1.00 97.88 78 VAL A C 1
ATOM 577 O O . VAL A 1 78 ? 4.164 4.352 8.026 1.00 97.88 78 VAL A O 1
ATOM 580 N N . ILE A 1 79 ? 3.445 3.818 10.093 1.00 97.38 79 ILE A N 1
ATOM 581 C CA . ILE A 1 79 ? 3.914 2.430 10.112 1.00 97.38 79 ILE A CA 1
ATOM 582 C C . ILE A 1 79 ? 2.696 1.510 10.229 1.00 97.38 79 ILE A C 1
ATOM 584 O O . ILE A 1 79 ? 1.757 1.812 10.969 1.00 97.38 79 ILE A O 1
ATOM 588 N N . ALA A 1 80 ? 2.700 0.412 9.478 1.00 97.81 80 ALA A N 1
ATOM 589 C CA . ALA A 1 80 ? 1.634 -0.579 9.464 1.00 97.81 80 ALA A CA 1
ATOM 590 C C . ALA A 1 80 ? 2.184 -1.991 9.696 1.00 97.81 80 ALA A C 1
ATOM 592 O O . ALA A 1 80 ? 3.272 -2.317 9.227 1.00 97.81 80 ALA A O 1
ATOM 593 N N . TRP A 1 81 ? 1.410 -2.824 10.388 1.00 97.81 81 TRP A N 1
ATOM 594 C CA . TRP A 1 81 ? 1.719 -4.208 10.745 1.00 97.81 81 TRP A CA 1
ATOM 595 C C . TRP A 1 81 ? 0.709 -5.190 10.160 1.00 97.81 81 TRP A C 1
ATOM 597 O O . TRP A 1 81 ? -0.448 -4.841 9.912 1.00 97.81 81 TRP A O 1
ATOM 607 N N . GLY A 1 82 ? 1.135 -6.444 10.016 1.00 97.75 82 GLY A N 1
ATOM 608 C CA . GLY A 1 82 ? 0.330 -7.535 9.462 1.00 97.75 82 GLY A CA 1
ATOM 609 C C . GLY A 1 82 ? 0.614 -7.819 7.990 1.00 97.75 82 GLY A C 1
ATOM 610 O O . GLY A 1 82 ? -0.074 -8.644 7.387 1.00 97.75 82 GLY A O 1
ATOM 611 N N . ALA A 1 83 ? 1.605 -7.148 7.402 1.00 98.06 83 ALA A N 1
ATOM 612 C CA . ALA A 1 83 ? 1.957 -7.293 5.999 1.00 98.06 83 ALA A CA 1
ATOM 613 C C . ALA A 1 83 ? 3.451 -7.046 5.759 1.00 98.06 83 ALA A C 1
ATOM 615 O O . ALA A 1 83 ? 4.080 -6.228 6.431 1.00 98.06 83 ALA A O 1
ATOM 616 N N . ARG A 1 84 ? 3.996 -7.727 4.750 1.00 97.56 84 ARG A N 1
ATOM 617 C CA . ARG A 1 84 ? 5.359 -7.544 4.243 1.00 97.56 84 ARG A CA 1
ATOM 618 C C . ARG A 1 84 ? 5.305 -7.022 2.816 1.00 97.56 84 ARG A C 1
ATOM 620 O O . ARG A 1 84 ? 4.581 -7.585 2.005 1.00 97.56 84 ARG A O 1
ATOM 627 N N . ARG A 1 85 ? 6.083 -5.990 2.492 1.00 98.19 85 ARG A N 1
ATOM 628 C CA . ARG A 1 85 ? 6.137 -5.400 1.147 1.00 98.19 85 ARG A CA 1
ATOM 629 C C . ARG A 1 85 ? 7.137 -6.133 0.249 1.00 98.19 85 ARG A C 1
ATOM 631 O O . ARG A 1 85 ? 8.281 -6.325 0.654 1.00 98.19 85 ARG A O 1
ATOM 638 N N . LEU A 1 86 ? 6.745 -6.484 -0.976 1.00 97.94 86 LEU A N 1
ATOM 639 C CA . LEU A 1 86 ? 7.629 -7.153 -1.935 1.00 97.94 86 LEU A CA 1
ATOM 640 C C . LEU A 1 86 ? 7.389 -6.740 -3.389 1.00 97.94 86 LEU A C 1
ATOM 642 O O . LEU A 1 86 ? 6.309 -6.283 -3.743 1.00 97.94 86 LEU A O 1
ATOM 646 N N . PHE A 1 87 ? 8.411 -6.904 -4.223 1.00 97.88 87 PHE A N 1
ATOM 647 C CA . PHE A 1 87 ? 8.370 -6.681 -5.667 1.00 97.88 87 PHE A CA 1
ATOM 648 C C . PHE A 1 87 ? 8.036 -7.970 -6.435 1.00 97.88 87 PHE A C 1
ATOM 650 O O . PHE A 1 87 ? 8.884 -8.466 -7.164 1.00 97.88 87 PHE A O 1
ATOM 657 N N . ASP A 1 88 ? 6.832 -8.524 -6.270 1.00 98.00 88 ASP A N 1
ATOM 658 C CA . ASP A 1 88 ? 6.378 -9.725 -7.000 1.00 98.00 88 ASP A CA 1
ATOM 659 C C . ASP A 1 88 ? 5.182 -9.480 -7.932 1.00 98.00 88 ASP A C 1
ATOM 661 O O . ASP A 1 88 ? 4.739 -10.414 -8.597 1.00 98.00 88 ASP A O 1
ATOM 665 N N . TYR A 1 89 ? 4.660 -8.252 -8.022 1.00 97.75 89 TYR A N 1
ATOM 666 C CA . TYR A 1 89 ? 3.523 -7.961 -8.894 1.00 97.75 89 TYR A CA 1
ATOM 667 C C . TYR A 1 89 ? 3.976 -7.670 -10.323 1.00 97.75 89 TYR A C 1
ATOM 669 O O . TYR A 1 89 ? 4.696 -6.700 -10.559 1.00 97.75 89 TYR A O 1
ATOM 677 N N . VAL A 1 90 ? 3.508 -8.446 -11.295 1.00 96.88 90 VAL A N 1
ATOM 678 C CA . VAL A 1 90 ? 3.777 -8.213 -12.717 1.00 96.88 90 VAL A CA 1
ATOM 679 C C . VAL A 1 90 ? 3.013 -6.972 -13.178 1.00 96.88 90 VAL A C 1
ATOM 681 O O . VAL A 1 90 ? 1.782 -6.924 -13.148 1.00 96.88 90 VAL A O 1
ATOM 684 N N . MET A 1 91 ? 3.738 -5.946 -13.622 1.00 95.12 91 MET A N 1
ATOM 685 C CA . MET A 1 91 ? 3.129 -4.733 -14.157 1.00 95.12 91 MET A CA 1
ATOM 686 C C . MET A 1 91 ? 2.197 -5.022 -15.335 1.00 95.12 91 MET A C 1
ATOM 688 O O . MET A 1 91 ? 2.535 -5.745 -16.270 1.00 95.12 91 MET A O 1
ATOM 692 N N . THR A 1 92 ? 1.023 -4.391 -15.317 1.00 92.50 92 THR A N 1
ATOM 693 C CA . THR A 1 92 ? 0.087 -4.460 -16.440 1.00 92.50 92 THR A CA 1
ATOM 694 C C . THR A 1 92 ? 0.576 -3.588 -17.602 1.00 92.50 92 THR A C 1
ATOM 696 O O . THR A 1 92 ? 1.292 -2.607 -17.378 1.00 92.50 92 THR A O 1
ATOM 699 N N . PRO A 1 93 ? 0.127 -3.838 -18.847 1.00 90.12 93 PRO A N 1
ATOM 700 C CA . PRO A 1 93 ? 0.463 -2.981 -19.986 1.00 90.12 93 PRO A CA 1
ATOM 701 C C . PRO A 1 93 ? 0.162 -1.490 -19.754 1.00 90.12 93 PRO A C 1
ATOM 703 O O . PRO A 1 93 ? 0.923 -0.619 -20.174 1.00 90.12 93 PRO A O 1
ATOM 706 N N . GLY A 1 94 ? -0.916 -1.181 -19.022 1.00 88.25 94 GLY A N 1
ATOM 707 C CA . GLY A 1 94 ? -1.271 0.192 -18.654 1.00 88.25 94 GLY A CA 1
ATOM 708 C C . GLY A 1 94 ? -0.258 0.868 -17.720 1.00 88.25 94 GLY A C 1
ATOM 709 O O . GLY A 1 94 ? -0.100 2.088 -17.772 1.00 88.25 94 GLY A O 1
ATOM 710 N N . ALA A 1 95 ? 0.472 0.103 -16.902 1.00 89.94 95 ALA A N 1
ATOM 711 C CA . ALA A 1 95 ? 1.546 0.640 -16.073 1.00 89.94 95 ALA A CA 1
ATOM 712 C C . ALA A 1 95 ? 2.735 1.112 -16.928 1.00 89.94 95 ALA A C 1
ATOM 714 O O . ALA A 1 95 ? 3.281 2.183 -16.663 1.00 89.94 95 ALA A O 1
ATOM 715 N N . PHE A 1 96 ? 3.084 0.404 -18.004 1.00 91.44 96 PHE A N 1
ATOM 716 C CA . PHE A 1 96 ? 4.181 0.808 -18.897 1.00 91.44 96 PHE A CA 1
ATOM 717 C C . PHE A 1 96 ? 3.875 2.070 -19.706 1.00 91.44 96 PHE A C 1
ATOM 719 O O . PHE A 1 96 ? 4.771 2.856 -19.998 1.00 91.44 96 PHE A O 1
ATOM 726 N N . VAL A 1 97 ? 2.600 2.353 -19.990 1.00 89.69 97 VAL A N 1
ATOM 727 C CA . VAL A 1 97 ? 2.204 3.660 -20.551 1.00 89.69 97 VAL A CA 1
ATOM 728 C C . VAL A 1 97 ? 2.576 4.804 -19.598 1.00 89.69 97 VAL A C 1
ATOM 730 O O . VAL A 1 97 ? 2.924 5.896 -20.040 1.00 89.69 97 VAL A O 1
ATOM 733 N N . ARG A 1 98 ? 2.531 4.561 -18.282 1.00 87.62 98 ARG A N 1
ATOM 734 C CA . ARG A 1 98 ? 2.819 5.563 -17.248 1.00 87.62 98 ARG A CA 1
ATOM 735 C C . ARG A 1 98 ? 4.305 5.683 -16.919 1.00 87.62 98 ARG A C 1
ATOM 737 O O . ARG A 1 98 ? 4.761 6.787 -16.636 1.00 87.62 98 ARG A O 1
ATOM 744 N N . TYR A 1 99 ? 5.019 4.563 -16.887 1.00 91.31 99 TYR A N 1
ATOM 745 C CA . TYR A 1 99 ? 6.390 4.494 -16.373 1.00 91.31 99 TYR A CA 1
ATOM 746 C C . TYR A 1 99 ? 7.453 4.277 -17.459 1.00 91.31 99 TYR A C 1
ATOM 748 O O . TYR A 1 99 ? 8.640 4.376 -17.160 1.00 91.31 99 TYR A O 1
ATOM 756 N N . GLY A 1 100 ? 7.039 4.047 -18.706 1.00 93.19 100 GLY A N 1
ATOM 757 C CA . GLY A 1 100 ? 7.913 3.691 -19.819 1.00 93.19 100 GLY A CA 1
ATOM 758 C C . GLY A 1 100 ? 7.875 2.195 -20.130 1.00 93.19 100 GLY A C 1
ATOM 759 O O . GLY A 1 100 ? 7.346 1.392 -19.364 1.00 93.19 100 GLY A O 1
ATOM 760 N N . GLN A 1 101 ? 8.426 1.828 -21.287 1.00 94.25 101 GLN A N 1
ATOM 761 C CA . GLN A 1 101 ? 8.616 0.425 -21.652 1.00 94.25 101 GLN A CA 1
ATOM 762 C C . GLN A 1 101 ? 9.857 -0.138 -20.943 1.00 94.25 101 GLN A C 1
ATOM 764 O O . GLN A 1 101 ? 10.846 0.590 -20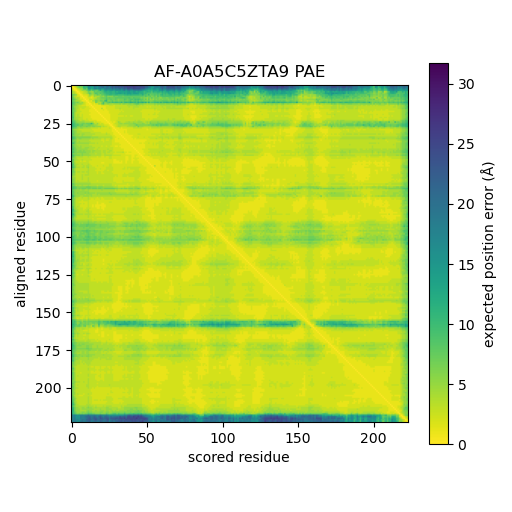.788 1.00 94.25 101 GLN A O 1
ATOM 769 N N . PRO A 1 102 ? 9.832 -1.403 -20.498 1.00 92.88 102 PRO A N 1
ATOM 770 C CA . PRO A 1 102 ? 11.010 -2.042 -19.937 1.00 92.88 102 PRO A CA 1
ATOM 771 C C . PRO A 1 102 ? 12.041 -2.316 -21.040 1.00 92.88 102 PRO A C 1
ATOM 773 O O . PRO A 1 102 ? 11.695 -2.695 -22.156 1.00 92.88 102 PRO A O 1
ATOM 776 N N . THR A 1 103 ? 13.321 -2.119 -20.727 1.00 92.00 103 THR A N 1
ATOM 777 C CA . THR A 1 103 ? 14.436 -2.540 -21.596 1.00 92.00 103 THR A CA 1
ATOM 778 C C . THR A 1 103 ? 14.843 -3.992 -21.353 1.00 92.00 103 THR A C 1
ATOM 780 O O . THR A 1 103 ? 15.534 -4.581 -22.176 1.00 92.00 103 THR A O 1
ATOM 783 N N . ASP A 1 104 ? 14.430 -4.549 -20.216 1.00 93.94 104 ASP A N 1
ATOM 784 C CA . ASP A 1 104 ? 14.678 -5.915 -19.771 1.00 93.94 104 ASP A CA 1
ATOM 785 C C . ASP A 1 104 ? 13.336 -6.535 -19.371 1.00 93.94 104 ASP A C 1
ATOM 787 O O . ASP A 1 104 ? 12.643 -6.012 -18.498 1.00 93.94 104 ASP A O 1
ATOM 791 N N . GLU A 1 105 ? 12.964 -7.643 -20.009 1.00 93.62 105 GLU A N 1
ATOM 792 C CA . GLU A 1 105 ? 11.664 -8.303 -19.819 1.00 93.62 105 GLU A CA 1
ATOM 793 C C . GLU A 1 105 ? 11.447 -8.821 -18.388 1.00 93.62 105 GLU A C 1
ATOM 795 O O . GLU A 1 105 ? 10.312 -9.050 -17.977 1.00 93.62 105 GLU A O 1
ATOM 800 N N . THR A 1 106 ? 12.519 -8.975 -17.606 1.00 94.31 106 THR A N 1
ATOM 801 C CA . THR A 1 106 ? 12.438 -9.391 -16.201 1.00 94.31 106 THR A CA 1
ATOM 802 C C . THR A 1 106 ? 12.282 -8.212 -15.240 1.00 94.31 106 THR A C 1
ATOM 804 O O . THR A 1 106 ? 11.843 -8.407 -14.108 1.00 94.31 106 THR A O 1
ATOM 807 N N . GLU A 1 107 ? 12.593 -6.981 -15.655 1.00 95.88 107 GLU A N 1
ATOM 808 C CA . GLU A 1 107 ? 12.453 -5.768 -14.838 1.00 95.88 107 GLU A CA 1
ATOM 809 C C . GLU A 1 107 ? 11.047 -5.184 -14.965 1.00 95.88 107 GLU A C 1
ATOM 811 O O . GLU A 1 107 ? 10.834 -4.095 -15.486 1.00 95.88 107 GLU A O 1
ATOM 816 N N . VAL A 1 108 ? 10.059 -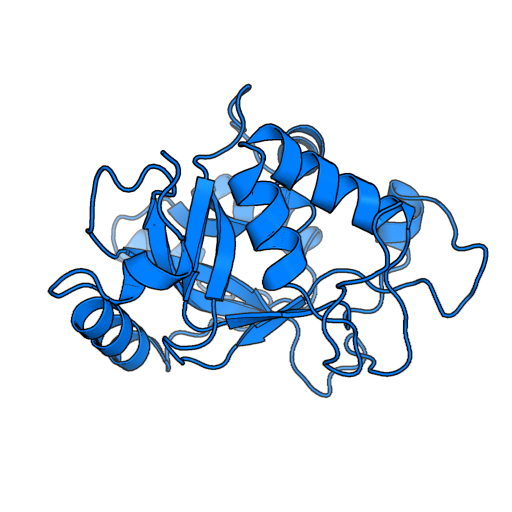5.937 -14.498 1.00 97.00 108 VAL A N 1
ATOM 817 C CA . VAL A 1 108 ? 8.636 -5.606 -14.662 1.00 97.00 108 VAL A CA 1
ATOM 818 C C . VAL A 1 108 ? 7.864 -5.652 -13.348 1.00 97.00 108 VAL A C 1
ATOM 820 O O . VAL A 1 108 ? 6.636 -5.577 -13.350 1.00 97.00 108 VAL A O 1
ATOM 823 N N . ALA A 1 109 ? 8.560 -5.777 -12.216 1.00 97.50 109 ALA A N 1
ATOM 824 C CA . ALA A 1 109 ? 7.904 -5.880 -10.925 1.00 97.50 109 ALA A CA 1
ATOM 825 C C . ALA A 1 109 ? 7.470 -4.512 -10.388 1.00 97.50 109 ALA A C 1
ATOM 827 O O . ALA A 1 109 ? 8.274 -3.580 -10.254 1.00 97.50 109 ALA A O 1
ATOM 828 N N . ALA A 1 110 ? 6.203 -4.430 -9.999 1.00 97.69 110 ALA A N 1
ATOM 829 C CA . ALA A 1 110 ? 5.672 -3.435 -9.085 1.00 97.69 110 ALA A CA 1
ATOM 830 C C . ALA A 1 110 ? 5.576 -4.009 -7.662 1.00 97.69 110 ALA A C 1
ATOM 832 O O . ALA A 1 110 ? 5.841 -5.185 -7.411 1.00 97.69 110 ALA A O 1
ATOM 833 N N . LEU A 1 111 ? 5.210 -3.143 -6.721 1.00 98.00 111 LEU A N 1
ATOM 834 C CA . LEU A 1 111 ? 5.057 -3.516 -5.320 1.00 98.00 111 LEU A CA 1
ATOM 835 C C . LEU A 1 111 ? 3.713 -4.188 -5.063 1.00 98.00 111 LEU A C 1
ATOM 837 O O . LEU A 1 111 ? 2.682 -3.664 -5.465 1.00 98.00 111 LEU A O 1
ATOM 841 N N . ASN A 1 112 ? 3.763 -5.252 -4.279 1.00 98.25 112 ASN A N 1
ATOM 842 C CA . ASN A 1 112 ? 2.659 -5.952 -3.647 1.00 98.25 112 ASN A CA 1
ATOM 843 C C . ASN A 1 112 ? 2.910 -6.033 -2.132 1.00 98.25 112 ASN A C 1
ATOM 845 O O . ASN A 1 112 ? 3.960 -5.613 -1.622 1.00 98.25 112 ASN A O 1
ATOM 849 N N . VAL A 1 113 ? 1.991 -6.678 -1.418 1.00 98.00 113 VAL A N 1
ATOM 850 C CA . VAL A 1 113 ? 2.231 -7.184 -0.070 1.00 98.00 113 VAL A CA 1
ATOM 851 C C . VAL A 1 113 ? 1.892 -8.664 0.067 1.00 98.00 113 VAL A C 1
ATOM 853 O O . VAL A 1 113 ? 0.899 -9.168 -0.457 1.00 98.00 113 VAL A O 1
ATOM 856 N N . LEU A 1 114 ? 2.680 -9.347 0.888 1.00 97.44 114 LEU A N 1
ATOM 857 C CA . LEU A 1 114 ? 2.306 -10.604 1.507 1.00 97.44 114 LEU A CA 1
ATOM 858 C C . LEU A 1 114 ? 1.597 -10.255 2.813 1.00 97.44 114 LEU A C 1
ATOM 860 O O . LEU A 1 114 ? 2.233 -9.804 3.766 1.00 97.44 114 LEU A O 1
ATOM 864 N N . TRP A 1 115 ? 0.280 -10.439 2.855 1.00 97.31 115 TRP A N 1
ATOM 865 C CA . TRP A 1 115 ? -0.478 -10.304 4.095 1.00 97.31 115 TRP A CA 1
ATOM 866 C C . TRP A 1 115 ? -0.192 -11.503 5.005 1.00 97.31 115 TRP A C 1
ATOM 868 O O . TRP A 1 115 ? -0.378 -12.650 4.596 1.00 97.31 115 TRP A O 1
ATOM 878 N N . THR A 1 116 ? 0.286 -11.240 6.220 1.00 96.50 116 THR A N 1
ATOM 879 C CA . THR A 1 116 ? 0.693 -12.276 7.182 1.00 96.50 116 THR A CA 1
ATOM 880 C C . THR A 1 116 ? -0.171 -12.293 8.436 1.00 96.50 116 THR A C 1
ATOM 882 O O . THR A 1 116 ? -0.138 -13.273 9.177 1.00 96.50 116 THR A O 1
ATOM 885 N N . GLY A 1 117 ? -0.906 -11.210 8.716 1.00 95.50 117 GLY A N 1
ATOM 886 C CA . GLY A 1 117 ? -1.635 -11.038 9.977 1.00 95.50 117 GLY A CA 1
ATOM 887 C C . GLY A 1 117 ? -0.724 -10.991 11.214 1.00 95.50 117 GLY A C 1
ATOM 888 O O . GLY A 1 117 ? -1.214 -11.009 12.340 1.00 95.50 117 GLY A O 1
ATOM 889 N N . SER A 1 118 ? 0.599 -10.929 11.027 1.00 95.31 118 SER A N 1
ATOM 890 C CA . SER A 1 118 ? 1.588 -10.961 12.101 1.00 95.31 118 SER A CA 1
ATOM 891 C C . SER A 1 118 ? 2.052 -9.560 12.479 1.00 95.31 118 SER A C 1
ATOM 893 O O . SER A 1 118 ? 2.445 -8.769 11.625 1.00 95.31 118 SER A O 1
ATOM 895 N N . CYS A 1 119 ? 2.118 -9.279 13.782 1.00 94.31 119 CYS A N 1
ATOM 896 C CA . CYS A 1 119 ? 2.727 -8.047 14.288 1.00 94.31 119 CYS A CA 1
ATOM 897 C C . CYS A 1 119 ? 4.255 -7.990 14.094 1.00 94.31 119 CYS A C 1
ATOM 899 O O . CYS A 1 119 ? 4.856 -6.953 14.344 1.00 94.31 119 CYS A O 1
ATOM 901 N N . SER A 1 120 ? 4.897 -9.086 13.669 1.00 94.06 120 SER A N 1
ATOM 902 C CA . SER A 1 120 ? 6.337 -9.112 13.361 1.00 94.06 120 SER A CA 1
ATOM 903 C C . SER A 1 120 ? 6.664 -8.679 11.931 1.00 94.06 120 SER A C 1
ATOM 905 O O . SER A 1 120 ? 7.828 -8.428 11.633 1.00 94.06 120 SER A O 1
ATOM 907 N N . ASP A 1 121 ? 5.663 -8.585 11.053 1.00 95.62 121 ASP A N 1
ATOM 908 C CA . ASP A 1 121 ? 5.827 -8.035 9.711 1.00 95.62 121 ASP A CA 1
ATOM 909 C C . ASP A 1 121 ? 5.241 -6.628 9.669 1.00 95.62 121 ASP A C 1
ATOM 911 O O . ASP A 1 121 ? 4.082 -6.412 10.041 1.00 95.62 121 ASP A O 1
ATOM 915 N N . CYS A 1 122 ? 6.048 -5.674 9.216 1.00 96.50 122 CYS A N 1
ATOM 916 C CA . CYS A 1 122 ? 5.645 -4.287 9.083 1.00 96.50 122 CYS A CA 1
ATOM 917 C C . CYS A 1 122 ? 6.182 -3.645 7.805 1.00 96.50 122 CYS A C 1
ATOM 919 O O . CYS A 1 122 ? 7.092 -4.157 7.148 1.00 96.50 122 CYS A O 1
ATOM 921 N N . LEU A 1 123 ? 5.605 -2.493 7.480 1.00 97.62 123 LEU A N 1
ATOM 922 C CA . LEU A 1 123 ? 6.041 -1.601 6.417 1.00 97.62 123 LEU A CA 1
ATOM 923 C C . LEU A 1 123 ? 5.736 -0.147 6.791 1.00 97.62 123 LEU A C 1
ATOM 925 O O . LEU A 1 123 ? 4.800 0.132 7.545 1.00 97.62 123 LEU A O 1
ATOM 929 N N . CYS A 1 124 ? 6.509 0.788 6.245 1.00 97.88 124 CYS A N 1
ATOM 930 C CA . CYS A 1 124 ? 6.145 2.202 6.238 1.00 97.88 124 CYS A CA 1
ATOM 931 C C . CYS A 1 124 ? 5.260 2.533 5.025 1.00 97.88 124 CYS A C 1
ATOM 933 O O . CYS A 1 124 ? 5.399 1.936 3.949 1.00 97.88 124 CYS A O 1
ATOM 935 N N . GLY A 1 125 ? 4.357 3.495 5.204 1.00 98.38 125 GLY A N 1
ATOM 936 C CA . GLY A 1 125 ? 3.431 3.950 4.171 1.00 98.38 125 GLY A CA 1
ATOM 937 C C . GLY A 1 125 ? 2.790 5.295 4.505 1.00 98.38 125 GLY A C 1
ATOM 938 O O . GLY A 1 125 ? 3.221 6.010 5.409 1.00 98.38 125 GLY A O 1
ATOM 939 N N . ARG A 1 126 ? 1.740 5.649 3.772 1.00 98.44 126 ARG A N 1
ATOM 940 C CA . ARG A 1 126 ? 0.962 6.878 3.975 1.00 98.44 126 ARG A CA 1
ATOM 941 C C . ARG A 1 126 ? -0.499 6.515 4.251 1.00 98.44 126 ARG A C 1
ATOM 943 O O . ARG A 1 126 ? -1.050 5.681 3.535 1.00 98.44 126 ARG A O 1
ATOM 950 N N . ALA A 1 127 ? -1.112 7.106 5.277 1.00 98.25 127 ALA A N 1
ATOM 951 C CA . ALA A 1 127 ? -2.523 6.890 5.608 1.00 98.25 127 ALA A CA 1
ATOM 952 C C . ALA A 1 127 ? -3.424 7.771 4.740 1.00 98.25 127 ALA A C 1
ATOM 954 O O . ALA A 1 127 ? -3.626 8.952 5.008 1.00 98.25 127 ALA A O 1
ATOM 955 N N . ILE A 1 128 ? -3.956 7.165 3.690 1.00 98.50 128 ILE A N 1
ATOM 956 C CA . ILE A 1 128 ? -4.841 7.777 2.711 1.00 98.50 128 ILE A CA 1
ATOM 957 C C . ILE A 1 128 ? -6.275 7.634 3.210 1.00 98.50 128 ILE A C 1
ATOM 959 O O . ILE A 1 128 ? -6.765 6.517 3.385 1.00 98.50 128 ILE A O 1
ATOM 963 N N . THR A 1 129 ? -6.965 8.754 3.396 1.00 97.94 129 THR A N 1
ATOM 964 C CA . THR A 1 129 ? -8.424 8.748 3.538 1.00 97.94 129 THR A CA 1
ATOM 965 C C . THR A 1 129 ? -9.024 8.498 2.161 1.00 97.94 129 THR A C 1
ATOM 967 O O . THR A 1 129 ? -9.009 9.376 1.304 1.00 97.94 129 THR A O 1
ATOM 970 N N . LEU A 1 130 ? -9.486 7.273 1.927 1.00 98.06 130 LEU A N 1
ATOM 971 C CA . LEU A 1 130 ? -10.100 6.864 0.673 1.00 98.06 130 LEU A CA 1
ATOM 972 C C . LEU A 1 130 ? -11.608 7.078 0.764 1.00 98.06 130 LEU A C 1
ATOM 974 O O . LEU A 1 130 ? -12.328 6.239 1.313 1.00 98.06 130 LEU A O 1
ATOM 978 N N . GLU A 1 131 ? -12.064 8.211 0.239 1.00 97.88 131 GLU A N 1
ATOM 979 C CA . GLU A 1 131 ? -13.484 8.541 0.152 1.00 97.88 131 GLU A CA 1
ATOM 980 C C . GLU A 1 131 ? -14.208 7.607 -0.825 1.00 97.88 131 GLU A C 1
ATOM 982 O O . GLU A 1 131 ? -13.653 7.152 -1.830 1.00 97.88 131 GLU A O 1
ATOM 987 N N . VAL A 1 132 ? -15.495 7.362 -0.572 1.00 97.56 132 VAL A N 1
ATOM 988 C CA . VAL A 1 132 ? -16.353 6.549 -1.448 1.00 97.56 132 VAL A CA 1
ATOM 989 C C . VAL A 1 132 ? -16.364 7.076 -2.888 1.00 97.56 132 VAL A C 1
ATOM 991 O O . VAL A 1 132 ? -16.429 6.284 -3.826 1.00 97.56 132 VAL A O 1
ATOM 994 N N . SER A 1 133 ? -16.249 8.393 -3.083 1.00 97.38 133 SER A N 1
ATOM 995 C CA . SER A 1 133 ? -16.181 9.011 -4.412 1.00 97.38 133 SER A CA 1
ATOM 996 C C . SER A 1 133 ? -14.931 8.634 -5.212 1.00 97.38 133 SER A C 1
ATOM 998 O O . SER A 1 133 ? -14.986 8.649 -6.440 1.00 97.38 133 SER A O 1
ATOM 1000 N N . ASP A 1 134 ? -13.831 8.271 -4.548 1.00 97.88 134 ASP A N 1
ATOM 1001 C CA . ASP A 1 134 ? -12.564 7.903 -5.193 1.00 97.88 134 ASP A CA 1
ATOM 1002 C C . ASP A 1 134 ? -12.447 6.394 -5.470 1.00 97.88 134 ASP A C 1
ATOM 1004 O O . ASP A 1 134 ? -11.600 5.967 -6.263 1.00 97.88 134 ASP A O 1
ATOM 1008 N N . LEU A 1 135 ? -13.318 5.568 -4.871 1.00 97.62 135 LEU A N 1
ATOM 1009 C CA . LEU A 1 135 ? -13.302 4.112 -5.046 1.00 97.62 135 LEU A CA 1
ATOM 1010 C C . LEU A 1 135 ? -13.359 3.665 -6.515 1.00 97.62 135 LEU A C 1
ATOM 1012 O O . LEU A 1 135 ? -12.575 2.783 -6.868 1.00 97.62 135 LEU A O 1
ATOM 1016 N N . PRO A 1 136 ? -14.206 4.233 -7.401 1.00 97.56 136 PRO A N 1
ATOM 1017 C CA . PRO A 1 136 ? -14.243 3.808 -8.800 1.00 97.56 136 PRO A CA 1
ATOM 1018 C C . PRO A 1 136 ? -12.906 4.010 -9.527 1.00 97.56 136 PRO A C 1
ATOM 1020 O O . PRO A 1 136 ? -12.438 3.101 -10.215 1.00 97.56 136 PRO A O 1
ATOM 1023 N N . ALA A 1 137 ? -12.270 5.171 -9.342 1.00 96.75 137 ALA A N 1
ATOM 1024 C CA . ALA A 1 137 ? -10.995 5.495 -9.979 1.00 96.75 137 ALA A CA 1
ATOM 1025 C C . ALA A 1 137 ? -9.856 4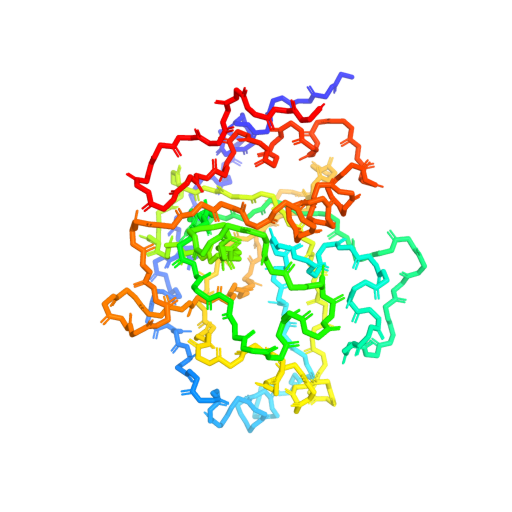.626 -9.429 1.00 96.75 137 ALA A C 1
ATOM 1027 O O . ALA A 1 137 ? -9.036 4.110 -10.195 1.00 96.75 137 ALA A O 1
ATOM 1028 N N . LEU A 1 138 ? -9.826 4.410 -8.109 1.00 97.19 138 LEU A N 1
ATOM 1029 C CA . LEU A 1 138 ? -8.821 3.549 -7.494 1.00 97.19 138 LEU A CA 1
ATOM 1030 C C . LEU A 1 138 ? -8.990 2.087 -7.916 1.00 97.19 138 LEU A C 1
ATOM 1032 O O . LEU A 1 138 ? -8.008 1.449 -8.281 1.00 97.19 138 LEU A O 1
ATOM 1036 N N . ARG A 1 139 ? -10.222 1.570 -7.948 1.00 96.50 139 ARG A N 1
ATOM 1037 C CA . ARG A 1 139 ? -10.535 0.205 -8.400 1.00 96.50 139 ARG A CA 1
ATOM 1038 C C . ARG A 1 139 ? -10.060 -0.047 -9.833 1.00 96.50 139 ARG A C 1
ATOM 1040 O O . ARG A 1 139 ? -9.532 -1.112 -10.126 1.00 96.50 139 ARG A O 1
ATOM 1047 N N . GLN A 1 140 ? -10.192 0.943 -10.718 1.00 94.50 140 GLN A N 1
ATOM 1048 C CA . GLN A 1 140 ? -9.686 0.847 -12.090 1.00 94.50 140 GLN A CA 1
ATOM 1049 C C . GLN A 1 140 ? -8.151 0.812 -12.155 1.00 94.50 140 GLN A C 1
ATOM 1051 O O . GLN A 1 140 ? -7.585 0.158 -13.036 1.00 94.50 140 GLN A O 1
ATOM 1056 N N . ARG A 1 141 ? -7.473 1.534 -11.257 1.00 94.31 141 ARG A N 1
ATOM 1057 C CA . ARG A 1 141 ? -6.008 1.578 -11.181 1.00 94.31 141 ARG A CA 1
ATOM 1058 C C . ARG A 1 141 ? -5.423 0.303 -10.573 1.00 94.31 141 ARG A C 1
ATOM 1060 O O . ARG A 1 141 ? -4.442 -0.208 -11.101 1.00 94.31 141 ARG A O 1
ATOM 1067 N N . GLU A 1 142 ? -6.007 -0.177 -9.484 1.00 95.12 142 GLU A N 1
ATOM 1068 C CA . GLU A 1 142 ? -5.465 -1.231 -8.618 1.00 95.12 142 GLU A CA 1
ATOM 1069 C C . GLU A 1 142 ? -6.164 -2.574 -8.896 1.00 95.12 142 GLU A C 1
ATOM 1071 O O . GLU A 1 142 ? -6.691 -3.239 -8.004 1.00 95.12 142 GLU A O 1
ATOM 1076 N N . GLN A 1 143 ? -6.207 -2.957 -10.174 1.00 92.62 143 GLN A N 1
ATOM 1077 C CA . GLN A 1 143 ? -6.853 -4.195 -10.619 1.00 92.62 143 GLN A CA 1
ATOM 1078 C C . GLN A 1 143 ? -6.203 -5.416 -9.967 1.00 92.62 143 GLN A C 1
ATOM 1080 O O . GLN A 1 143 ? -4.982 -5.482 -9.858 1.00 92.62 143 GLN A O 1
ATOM 1085 N N . ASN A 1 144 ? -7.024 -6.399 -9.593 1.00 94.31 144 ASN A N 1
ATOM 1086 C CA . ASN A 1 144 ? -6.601 -7.660 -8.967 1.00 94.31 144 ASN A CA 1
ATOM 1087 C C . ASN A 1 144 ? -6.012 -7.528 -7.553 1.00 94.31 144 ASN A C 1
ATOM 1089 O O . ASN A 1 144 ? -5.487 -8.509 -7.027 1.00 94.31 144 ASN A O 1
ATOM 1093 N N . TYR A 1 145 ? -6.112 -6.355 -6.923 1.00 97.62 145 TYR A N 1
ATOM 1094 C CA . TYR A 1 145 ? -5.736 -6.178 -5.525 1.00 97.62 145 TYR A CA 1
ATOM 1095 C C . TYR A 1 145 ? -6.949 -6.300 -4.602 1.00 97.62 145 TYR A C 1
ATOM 1097 O O . TYR A 1 145 ? -7.893 -5.516 -4.682 1.00 97.62 145 TYR A O 1
ATOM 1105 N N . ASP A 1 146 ? -6.895 -7.240 -3.669 1.00 98.06 146 ASP A N 1
ATOM 1106 C CA . ASP A 1 146 ? -7.791 -7.312 -2.519 1.00 98.06 146 ASP A CA 1
ATOM 1107 C C . ASP A 1 146 ? -7.469 -6.189 -1.523 1.00 98.06 146 ASP A C 1
ATOM 1109 O O . ASP A 1 146 ? -6.346 -5.683 -1.477 1.00 98.06 146 ASP A O 1
ATOM 1113 N N . LEU A 1 147 ? -8.426 -5.837 -0.667 1.00 98.50 147 LEU A N 1
ATOM 1114 C CA . LEU A 1 147 ? -8.162 -5.042 0.531 1.00 98.50 147 LEU A CA 1
ATOM 1115 C C . LEU A 1 147 ? -7.920 -5.986 1.707 1.00 98.50 147 LEU A C 1
ATOM 1117 O O . LEU A 1 147 ? -8.833 -6.681 2.158 1.00 98.50 147 LEU A O 1
ATOM 1121 N N . CYS A 1 148 ? -6.700 -5.984 2.233 1.00 98.31 148 CYS A N 1
ATOM 1122 C CA . CYS A 1 148 ? -6.336 -6.753 3.416 1.00 98.31 148 CYS A CA 1
ATOM 1123 C C . CYS A 1 148 ? -6.158 -5.827 4.623 1.00 98.31 148 CYS A C 1
ATOM 1125 O O . CYS A 1 148 ? -5.510 -4.785 4.502 1.00 98.31 148 CYS A O 1
ATOM 1127 N N . PRO A 1 149 ? -6.701 -6.181 5.795 1.00 98.25 149 PRO A N 1
ATOM 1128 C CA . PRO A 1 149 ? -6.645 -5.310 6.953 1.00 98.25 149 PRO A CA 1
ATOM 1129 C C . PRO A 1 149 ? -5.248 -5.302 7.579 1.00 98.25 149 PRO A C 1
ATOM 1131 O O . PRO A 1 149 ? -4.581 -6.335 7.681 1.00 98.25 149 PRO A O 1
ATOM 1134 N N . VAL A 1 150 ? -4.832 -4.126 8.035 1.00 98.50 150 VAL A N 1
ATOM 1135 C CA . VAL A 1 150 ? -3.590 -3.889 8.773 1.00 98.50 150 VAL A CA 1
ATOM 1136 C C . VAL A 1 150 ? -3.867 -3.030 9.998 1.00 98.50 150 VAL A C 1
ATOM 1138 O O . VAL A 1 150 ? -4.784 -2.207 10.023 1.00 98.50 150 VAL A O 1
ATOM 1141 N N . ALA A 1 151 ? -3.035 -3.208 11.012 1.00 98.06 151 ALA A N 1
ATOM 1142 C CA . ALA A 1 151 ? -2.950 -2.293 12.136 1.00 98.06 151 ALA A CA 1
ATOM 1143 C C . ALA A 1 151 ? -1.937 -1.200 11.788 1.00 98.06 151 ALA A C 1
ATOM 1145 O O . ALA A 1 151 ? -0.870 -1.523 11.276 1.00 98.06 151 ALA A O 1
ATOM 1146 N N . TRP A 1 152 ? -2.220 0.068 12.064 1.00 97.56 152 TRP A N 1
ATOM 1147 C CA . TRP A 1 152 ? -1.275 1.154 11.790 1.00 97.56 152 TRP A CA 1
ATOM 1148 C C . TRP A 1 152 ? -1.250 2.196 12.906 1.00 97.56 152 TRP A C 1
ATOM 1150 O O . TRP A 1 152 ? -2.195 2.307 13.687 1.00 97.56 152 TRP A O 1
ATOM 1160 N N . MET A 1 153 ? -0.163 2.967 12.967 1.00 96.50 153 MET A N 1
ATOM 1161 C CA . MET A 1 153 ? -0.042 4.152 13.823 1.00 96.50 153 MET A CA 1
ATOM 1162 C C . MET A 1 153 ? 0.707 5.288 13.102 1.00 96.50 153 MET A C 1
ATOM 1164 O O . MET A 1 153 ? 1.466 5.017 12.160 1.00 96.50 153 MET A O 1
ATOM 1168 N N . PRO A 1 154 ? 0.535 6.552 13.534 1.00 96.12 154 PRO A N 1
ATOM 1169 C CA . PRO A 1 154 ? 1.273 7.683 12.982 1.00 96.12 154 PRO A CA 1
ATOM 1170 C C . PRO A 1 154 ? 2.794 7.511 13.061 1.00 96.12 154 PRO A C 1
ATOM 1172 O O . PRO A 1 154 ? 3.349 7.050 14.062 1.00 96.12 154 PRO A O 1
ATOM 1175 N N . TRP A 1 155 ? 3.495 7.951 12.017 1.00 95.06 155 TRP A N 1
ATOM 1176 C CA . TRP A 1 155 ? 4.954 7.922 11.982 1.00 95.06 155 TRP A CA 1
ATOM 1177 C C . TRP A 1 155 ? 5.602 8.922 12.947 1.00 95.06 155 TRP A C 1
ATOM 1179 O O . TRP A 1 155 ? 6.707 8.656 13.400 1.00 95.06 155 TRP A O 1
ATOM 1189 N N . SER A 1 156 ? 4.951 10.017 13.343 1.00 90.38 156 SER A N 1
ATOM 1190 C CA . SER A 1 156 ? 5.554 10.969 14.295 1.00 90.38 156 SER A CA 1
ATOM 1191 C C . SER A 1 156 ? 5.821 10.354 15.675 1.00 90.38 156 SER A C 1
ATOM 1193 O O . SER A 1 156 ? 6.710 10.806 16.390 1.00 90.38 156 SER A O 1
ATOM 1195 N N . GLY A 1 157 ? 5.088 9.294 16.044 1.00 81.81 157 GLY A N 1
ATOM 1196 C CA . GLY A 1 157 ? 5.196 8.663 17.361 1.00 81.81 157 GLY A CA 1
ATOM 1197 C C . GLY A 1 157 ? 4.592 9.494 18.499 1.00 81.81 157 GLY A C 1
ATOM 1198 O O . GLY A 1 157 ? 4.770 9.127 19.657 1.00 81.81 157 GLY A O 1
ATOM 1199 N N . GLU A 1 158 ? 3.878 10.580 18.179 1.00 82.88 158 GLU A N 1
ATOM 1200 C CA . GLU A 1 158 ? 3.172 11.445 19.141 1.00 82.88 158 GLU A CA 1
ATOM 1201 C C . GLU A 1 158 ? 1.934 10.771 19.747 1.00 82.88 158 GLU A C 1
ATOM 1203 O O . GLU A 1 158 ? 1.420 11.210 20.773 1.00 82.88 158 GLU A O 1
ATOM 1208 N N . ASN A 1 159 ? 1.447 9.705 19.111 1.00 84.50 159 ASN A N 1
ATOM 1209 C CA . ASN A 1 159 ? 0.285 8.953 19.546 1.00 84.50 159 ASN A CA 1
ATOM 1210 C C . ASN A 1 159 ? 0.512 7.453 19.317 1.00 84.50 159 ASN A C 1
ATOM 1212 O O . ASN A 1 159 ? 0.763 7.027 18.190 1.00 84.50 159 ASN A O 1
ATOM 1216 N N . ASP A 1 160 ? 0.375 6.670 20.387 1.00 86.81 160 ASP A N 1
ATOM 1217 C CA . ASP A 1 160 ? 0.497 5.207 20.385 1.00 86.81 160 ASP A CA 1
ATOM 1218 C C . ASP A 1 160 ? -0.829 4.488 20.074 1.00 86.81 160 ASP A C 1
ATOM 1220 O O . ASP A 1 160 ? -0.929 3.263 20.180 1.00 86.81 160 ASP A O 1
ATOM 1224 N N . SER A 1 161 ? -1.874 5.225 19.683 1.00 92.88 161 SER A N 1
ATOM 1225 C CA . SER A 1 161 ? -3.146 4.633 19.283 1.00 92.88 161 SER A CA 1
ATOM 1226 C C . SER A 1 161 ? -2.991 3.865 17.975 1.00 92.88 161 SER A C 1
ATOM 1228 O O . SER A 1 161 ? -2.717 4.442 16.918 1.00 92.88 161 SER A O 1
ATOM 1230 N N . VAL A 1 162 ? -3.243 2.565 18.048 1.00 95.94 162 VAL A N 1
ATOM 1231 C CA . VAL A 1 162 ? -3.295 1.685 16.886 1.00 95.94 162 VAL A CA 1
ATOM 1232 C C . VAL A 1 162 ? -4.688 1.756 16.270 1.00 95.94 162 VAL A C 1
ATOM 1234 O O . VAL A 1 162 ? -5.691 1.622 16.970 1.00 95.94 162 VAL A O 1
ATOM 1237 N N . SER A 1 163 ? -4.749 1.949 14.958 1.00 97.06 163 SER A N 1
ATOM 1238 C CA . SER A 1 163 ? -5.992 2.026 14.189 1.00 97.06 163 SER A CA 1
ATOM 1239 C C . SER A 1 163 ? -6.049 0.954 13.106 1.00 97.06 163 SER A C 1
ATOM 1241 O O . SER A 1 163 ? -5.025 0.422 12.675 1.00 97.06 163 SER A O 1
ATOM 1243 N N . LEU A 1 164 ? -7.263 0.641 12.653 1.00 97.94 164 LEU A N 1
ATOM 1244 C CA . LEU A 1 164 ? -7.485 -0.212 11.489 1.00 97.94 164 LEU A CA 1
ATOM 1245 C C . LEU A 1 164 ? -7.237 0.582 10.203 1.00 97.94 164 LEU A C 1
ATOM 1247 O O . LEU A 1 164 ? -7.651 1.734 10.073 1.00 97.94 164 LEU A O 1
ATOM 1251 N N . GLY A 1 165 ? -6.594 -0.057 9.237 1.00 98.25 165 GLY A N 1
ATOM 1252 C CA . GLY A 1 165 ? -6.517 0.390 7.853 1.00 98.25 165 GLY A CA 1
ATOM 1253 C C . GLY A 1 165 ? -6.485 -0.812 6.919 1.00 98.25 165 GLY A C 1
ATOM 1254 O O . GLY A 1 165 ? -6.550 -1.957 7.367 1.00 98.25 165 GLY A O 1
ATOM 1255 N N . TYR A 1 166 ? -6.369 -0.553 5.624 1.00 98.69 166 TYR A N 1
ATOM 1256 C CA . TYR A 1 166 ? -6.267 -1.591 4.604 1.00 98.69 166 TYR A CA 1
ATOM 1257 C C . TYR A 1 166 ? -5.033 -1.380 3.737 1.00 98.69 166 TYR A C 1
ATOM 1259 O O . TYR A 1 166 ? -4.648 -0.250 3.463 1.00 98.69 166 TYR A O 1
ATOM 1267 N N . VAL A 1 167 ? -4.429 -2.467 3.279 1.00 98.69 167 VAL A N 1
ATOM 1268 C CA . VAL A 1 167 ? -3.425 -2.478 2.212 1.00 98.69 167 VAL A CA 1
ATOM 1269 C C . VAL A 1 167 ? -4.002 -3.197 1.003 1.00 98.69 167 VAL A C 1
ATOM 1271 O O . VAL A 1 167 ? -4.808 -4.115 1.143 1.00 98.69 167 VAL A O 1
ATOM 1274 N N . LEU A 1 168 ? -3.568 -2.789 -0.183 1.00 98.56 168 LEU A N 1
ATOM 1275 C CA . LEU A 1 168 ? -3.855 -3.495 -1.427 1.00 98.56 168 LEU A CA 1
ATOM 1276 C C . LEU A 1 168 ? -2.984 -4.749 -1.495 1.00 98.56 168 LEU A C 1
ATOM 1278 O O . LEU A 1 168 ? -1.774 -4.630 -1.339 1.00 98.56 168 LEU A O 1
ATOM 1282 N N . ARG A 1 169 ? -3.548 -5.931 -1.747 1.00 98.06 169 ARG A N 1
ATOM 1283 C CA . ARG A 1 169 ? -2.790 -7.185 -1.906 1.00 98.06 169 ARG A CA 1
ATOM 1284 C C . ARG A 1 169 ? -3.233 -7.970 -3.137 1.00 98.06 169 ARG A C 1
ATOM 1286 O O . ARG A 1 169 ? -4.395 -8.340 -3.234 1.00 98.06 169 ARG A O 1
ATOM 1293 N N . ALA A 1 170 ? -2.310 -8.300 -4.032 1.00 97.69 170 ALA A N 1
ATOM 1294 C CA . ALA A 1 170 ? -2.567 -9.255 -5.103 1.00 97.69 170 ALA A CA 1
ATOM 1295 C C . ALA A 1 170 ? -2.461 -10.697 -4.562 1.00 97.69 170 ALA A C 1
ATOM 1297 O O . ALA A 1 170 ? -1.495 -11.015 -3.849 1.00 97.69 170 ALA A O 1
ATOM 1298 N N . PRO A 1 171 ? -3.425 -11.590 -4.865 1.00 95.62 171 PRO A N 1
ATOM 1299 C CA . PRO A 1 171 ? -3.403 -12.963 -4.382 1.00 95.62 171 PRO A CA 1
ATOM 1300 C C . PRO A 1 171 ? -2.161 -13.755 -4.790 1.00 95.62 171 PRO A C 1
ATOM 1302 O O . PRO A 1 171 ? -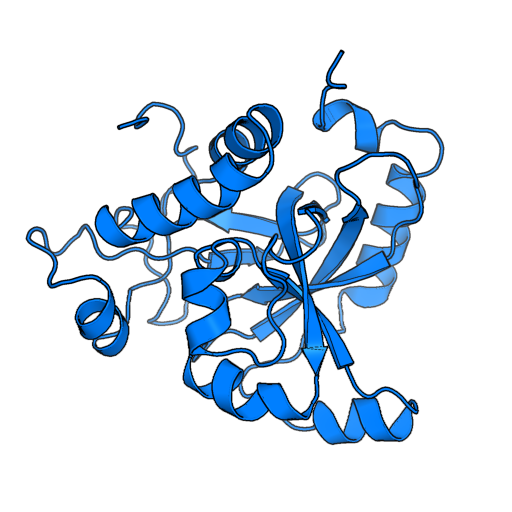1.791 -13.811 -5.962 1.00 95.62 171 PRO A O 1
ATOM 1305 N N . GLN A 1 172 ? -1.546 -14.432 -3.818 1.00 94.19 172 GLN A N 1
ATOM 1306 C CA . GLN A 1 172 ? -0.454 -15.371 -4.085 1.00 94.19 172 GLN A CA 1
ATOM 1307 C C . GLN A 1 172 ? -0.971 -16.541 -4.932 1.00 94.19 172 GLN A C 1
ATOM 1309 O O . GLN A 1 172 ? -2.039 -17.083 -4.648 1.00 94.19 172 GLN A O 1
ATOM 1314 N N . GLY A 1 173 ? -0.212 -16.919 -5.963 1.00 93.19 173 GLY A N 1
ATOM 1315 C CA . GLY A 1 173 ? -0.619 -17.932 -6.944 1.00 93.19 173 GLY A CA 1
ATOM 1316 C C . GLY A 1 173 ? -1.519 -17.410 -8.070 1.00 93.19 173 GLY A C 1
ATOM 1317 O O . GLY A 1 173 ? -1.903 -18.196 -8.930 1.00 93.19 173 GLY A O 1
ATOM 1318 N N . SER A 1 174 ? -1.851 -16.114 -8.086 1.00 94.75 174 SER A N 1
ATOM 1319 C CA . SER A 1 174 ? -2.473 -15.484 -9.256 1.00 94.75 174 SER A CA 1
ATOM 1320 C C . SER A 1 174 ? -1.451 -15.249 -10.372 1.00 94.75 174 SER A C 1
ATOM 1322 O O . SER A 1 174 ? -0.252 -15.164 -10.118 1.00 94.75 174 SER A O 1
ATOM 1324 N N . GLU A 1 175 ? -1.933 -15.070 -11.603 1.00 93.94 175 GLU A N 1
ATOM 1325 C CA . GLU A 1 175 ? -1.091 -14.734 -12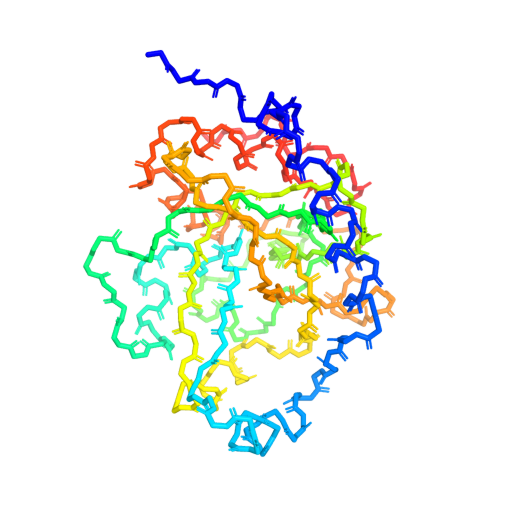.764 1.00 93.94 175 GLU A CA 1
ATOM 1326 C C . GLU A 1 175 ? -0.383 -13.378 -12.624 1.00 93.94 175 GLU A C 1
ATOM 1328 O O . GLU A 1 175 ? 0.619 -13.121 -13.286 1.00 93.94 175 GLU A O 1
ATOM 1333 N N . ALA A 1 176 ? -0.885 -12.509 -11.743 1.00 94.56 176 ALA A N 1
ATOM 1334 C CA . ALA A 1 176 ? -0.297 -11.205 -11.478 1.00 94.56 176 ALA A CA 1
ATOM 1335 C C . ALA A 1 176 ? 0.918 -11.271 -10.538 1.00 94.56 176 ALA A C 1
ATOM 1337 O O . ALA A 1 176 ? 1.577 -10.254 -10.349 1.00 94.56 176 ALA A O 1
ATOM 1338 N N . VAL A 1 177 ? 1.215 -12.429 -9.939 1.00 96.94 177 VAL A N 1
ATOM 1339 C CA . VAL A 1 177 ? 2.307 -12.603 -8.974 1.00 96.94 177 VAL A CA 1
ATOM 1340 C C . VAL A 1 177 ? 3.366 -13.555 -9.532 1.00 96.94 177 VAL A C 1
ATOM 1342 O O . VAL A 1 177 ? 3.085 -14.722 -9.794 1.00 96.94 177 VAL A O 1
ATOM 1345 N N . CYS A 1 178 ? 4.607 -13.082 -9.663 1.00 96.75 178 CYS A N 1
ATOM 1346 C CA . CYS A 1 178 ? 5.738 -13.862 -10.167 1.00 96.75 178 CYS A CA 1
ATOM 1347 C C . CYS A 1 178 ? 6.958 -13.727 -9.247 1.00 96.75 178 CYS A C 1
ATOM 1349 O O . CYS A 1 178 ? 7.266 -12.636 -8.779 1.00 96.75 178 CYS A O 1
ATOM 1351 N N . LYS A 1 179 ? 7.669 -14.836 -9.006 1.00 96.00 179 LYS A N 1
ATOM 1352 C CA . LYS A 1 179 ? 8.880 -14.876 -8.159 1.00 96.00 179 LYS A CA 1
ATOM 1353 C C . LYS A 1 179 ? 10.180 -14.616 -8.922 1.00 96.00 179 LYS A C 1
ATOM 1355 O O . LYS A 1 179 ? 11.202 -14.355 -8.298 1.00 96.00 179 LYS A O 1
ATOM 1360 N N . ASP A 1 180 ? 10.120 -14.657 -10.250 1.00 95.62 180 ASP A N 1
ATOM 1361 C CA . ASP A 1 180 ? 11.279 -14.586 -11.145 1.00 95.62 180 ASP A CA 1
ATOM 1362 C C . ASP A 1 180 ? 11.319 -13.257 -11.922 1.00 95.62 180 ASP A C 1
ATOM 1364 O O . ASP A 1 180 ? 11.707 -13.197 -13.087 1.00 95.62 180 ASP A O 1
ATOM 1368 N N . ILE A 1 181 ? 10.893 -12.172 -11.270 1.00 96.69 181 ILE A N 1
ATOM 1369 C CA . ILE A 1 181 ? 10.934 -10.803 -11.797 1.00 96.69 181 ILE A CA 1
ATOM 1370 C C . ILE A 1 181 ? 11.694 -9.882 -10.842 1.00 96.69 181 ILE A C 1
ATOM 1372 O O . ILE A 1 181 ? 11.866 -10.166 -9.656 1.00 96.69 181 ILE A O 1
ATOM 1376 N N . ARG A 1 182 ? 12.162 -8.754 -11.370 1.00 96.56 182 ARG A N 1
ATOM 1377 C CA . ARG A 1 182 ? 12.934 -7.738 -10.654 1.00 96.56 182 ARG A CA 1
ATOM 1378 C C . ARG A 1 182 ? 12.184 -6.408 -10.605 1.00 96.56 182 ARG A C 1
ATOM 1380 O O . ARG A 1 182 ? 11.386 -6.133 -11.507 1.00 96.56 182 ARG A O 1
ATOM 1387 N N . PRO A 1 183 ? 12.451 -5.564 -9.587 1.00 96.94 183 PRO A N 1
ATOM 1388 C CA . PRO A 1 183 ? 11.874 -4.226 -9.499 1.00 96.94 183 PRO A CA 1
ATOM 1389 C C . PRO A 1 183 ? 12.054 -3.448 -10.804 1.00 96.94 183 PRO A C 1
ATOM 1391 O O . PRO A 1 183 ? 13.178 -3.321 -11.285 1.00 96.94 183 PRO A O 1
ATOM 1394 N N . TYR A 1 184 ? 10.970 -2.892 -11.349 1.00 96.94 184 TYR A N 1
ATOM 1395 C CA . TYR A 1 184 ? 11.072 -2.016 -12.514 1.00 96.94 184 TYR A CA 1
ATOM 1396 C C . TYR A 1 184 ? 11.678 -0.659 -12.101 1.00 96.94 184 TYR A C 1
ATOM 1398 O O . TYR A 1 184 ? 11.051 0.054 -11.302 1.00 96.94 184 TYR A O 1
ATOM 1406 N N . PRO A 1 185 ? 12.863 -0.250 -12.607 1.00 95.62 185 PRO A N 1
ATOM 1407 C CA . PRO A 1 185 ? 13.588 0.897 -12.054 1.00 95.62 185 PRO A CA 1
ATOM 1408 C C . PRO A 1 185 ? 12.817 2.232 -12.057 1.00 95.62 185 PRO A C 1
ATOM 1410 O O . PRO A 1 185 ? 12.824 2.909 -11.023 1.00 95.62 185 PRO A O 1
ATOM 1413 N N . PRO A 1 186 ? 12.090 2.624 -13.128 1.00 96.38 186 PRO A N 1
ATOM 1414 C CA . PRO A 1 186 ? 11.284 3.848 -13.117 1.00 96.38 186 PRO A CA 1
ATOM 1415 C C . PRO A 1 186 ? 10.184 3.844 -12.051 1.00 96.38 186 PRO A C 1
ATOM 1417 O O . PRO A 1 186 ? 9.915 4.871 -11.430 1.00 96.38 186 PRO A O 1
ATOM 1420 N N . TYR A 1 187 ? 9.569 2.689 -11.792 1.00 97.25 187 TYR A N 1
ATOM 1421 C CA . TYR A 1 187 ? 8.555 2.555 -10.748 1.00 97.25 187 TYR A CA 1
ATOM 1422 C C . TYR A 1 187 ? 9.162 2.580 -9.342 1.00 97.25 187 TYR A C 1
ATOM 1424 O O . TYR A 1 187 ? 8.648 3.272 -8.457 1.00 97.25 187 TYR A O 1
ATOM 1432 N N . LEU A 1 188 ? 10.276 1.868 -9.135 1.00 96.94 188 LEU A N 1
ATOM 1433 C CA . LEU A 1 188 ? 11.016 1.891 -7.873 1.00 96.94 188 LEU A CA 1
ATOM 1434 C C . LEU A 1 188 ? 11.426 3.323 -7.511 1.00 96.94 188 LEU A C 1
ATOM 1436 O O . LEU A 1 188 ? 11.222 3.739 -6.371 1.00 96.94 188 LEU A O 1
ATOM 1440 N N . LYS A 1 189 ? 11.917 4.099 -8.484 1.00 96.56 189 LYS A N 1
ATOM 1441 C CA . LYS A 1 189 ? 12.275 5.510 -8.295 1.00 96.56 189 LYS A CA 1
ATOM 1442 C C . LYS A 1 189 ? 11.119 6.324 -7.705 1.00 96.56 189 LYS A C 1
ATOM 1444 O O . LYS A 1 189 ? 11.317 6.989 -6.694 1.00 96.56 189 LYS A O 1
ATOM 1449 N N . VAL A 1 190 ? 9.911 6.202 -8.261 1.00 97.69 190 VAL A N 1
ATOM 1450 C CA . VAL A 1 190 ? 8.716 6.909 -7.758 1.00 97.69 190 VAL A CA 1
ATOM 1451 C C . VAL A 1 190 ? 8.383 6.515 -6.316 1.00 97.69 190 VAL A C 1
ATOM 1453 O O . VAL A 1 190 ? 8.037 7.371 -5.502 1.00 97.69 190 VAL A O 1
ATOM 1456 N N . CYS A 1 191 ? 8.500 5.229 -5.975 1.00 98.00 191 CYS A N 1
ATOM 1457 C CA . CYS A 1 191 ? 8.241 4.749 -4.615 1.00 98.00 191 CYS A CA 1
ATOM 1458 C C . CYS A 1 191 ? 9.251 5.322 -3.612 1.00 98.00 191 CYS A C 1
ATOM 1460 O O . CYS A 1 191 ? 8.865 5.805 -2.549 1.00 9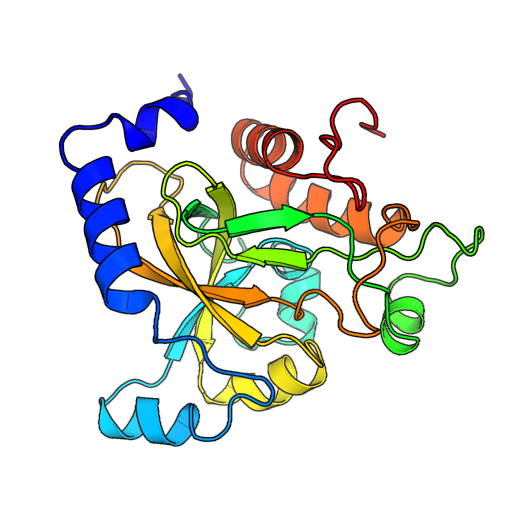8.00 191 CYS A O 1
ATOM 1462 N N . VAL A 1 192 ? 10.536 5.308 -3.974 1.00 97.12 192 VAL A N 1
ATOM 1463 C CA . VAL A 1 192 ? 11.626 5.831 -3.142 1.00 97.12 192 VAL A CA 1
ATOM 1464 C C . VAL A 1 192 ? 11.508 7.343 -2.969 1.00 97.12 192 VAL A C 1
ATOM 1466 O O . VAL A 1 192 ? 11.667 7.832 -1.858 1.00 97.12 192 VAL A O 1
ATOM 1469 N N . GLU A 1 193 ? 11.169 8.091 -4.021 1.00 97.75 193 GLU A N 1
ATOM 1470 C CA . GLU A 1 193 ? 10.899 9.533 -3.930 1.00 97.75 193 GLU A CA 1
ATOM 1471 C C . GLU A 1 193 ? 9.722 9.837 -2.990 1.00 97.75 193 GLU A C 1
ATOM 1473 O O . GLU A 1 193 ? 9.791 10.777 -2.199 1.00 97.75 193 GLU A O 1
ATOM 1478 N N . GLY A 1 194 ? 8.668 9.013 -3.019 1.00 97.88 194 GLY A N 1
ATOM 1479 C CA . GLY A 1 194 ? 7.544 9.114 -2.084 1.00 97.88 194 GLY A CA 1
ATOM 1480 C C . GLY A 1 194 ? 7.930 8.857 -0.621 1.00 97.88 194 GLY A C 1
ATOM 1481 O O . GLY A 1 194 ? 7.384 9.500 0.273 1.00 97.88 194 GLY A O 1
ATOM 1482 N N . ALA A 1 195 ? 8.879 7.951 -0.369 1.00 97.69 195 ALA A N 1
ATOM 1483 C CA . ALA A 1 195 ? 9.402 7.698 0.974 1.00 97.69 195 ALA A CA 1
ATOM 1484 C C . ALA A 1 195 ? 10.368 8.805 1.436 1.00 97.69 195 ALA A C 1
ATOM 1486 O O . ALA A 1 195 ? 10.250 9.310 2.550 1.00 97.69 195 ALA A O 1
ATOM 1487 N N . ARG A 1 196 ? 11.283 9.229 0.556 1.00 97.19 196 ARG A N 1
ATOM 1488 C CA . ARG A 1 196 ? 12.279 10.282 0.808 1.00 97.19 196 ARG A CA 1
ATOM 1489 C C . ARG A 1 196 ? 11.657 11.637 1.131 1.00 97.19 196 ARG A C 1
ATOM 1491 O O . ARG A 1 196 ? 12.259 12.418 1.859 1.00 97.19 196 ARG A O 1
ATOM 1498 N N . SER A 1 197 ? 10.468 11.923 0.602 1.00 97.44 197 SER A N 1
ATOM 1499 C CA . SER A 1 197 ? 9.753 13.173 0.881 1.00 97.44 197 SER A CA 1
ATOM 1500 C C . SER A 1 197 ? 9.217 13.286 2.314 1.00 97.44 197 SER A C 1
ATOM 1502 O O . SER A 1 197 ? 8.755 14.361 2.685 1.00 97.44 197 SER A O 1
ATOM 1504 N N . VAL A 1 198 ? 9.250 12.207 3.110 1.00 96.88 198 VAL A N 1
ATOM 1505 C CA . VAL A 1 198 ? 8.891 12.236 4.538 1.00 96.88 198 VAL A CA 1
ATOM 1506 C C . VAL A 1 198 ? 10.085 12.715 5.364 1.00 96.88 198 VAL A C 1
ATOM 1508 O O . VAL A 1 198 ? 10.133 13.865 5.788 1.00 96.88 198 VAL A O 1
ATOM 1511 N N . ASP A 1 199 ? 11.046 11.821 5.595 1.00 95.81 199 ASP A N 1
ATOM 1512 C CA . ASP A 1 199 ? 12.291 12.058 6.314 1.00 95.81 199 ASP A CA 1
ATOM 1513 C C . ASP A 1 199 ? 13.287 10.908 6.019 1.00 95.81 199 ASP A C 1
ATOM 1515 O O . ASP A 1 199 ? 12.889 9.852 5.507 1.00 95.81 199 ASP A O 1
ATOM 1519 N N . PRO A 1 200 ? 14.597 11.075 6.300 1.00 95.12 200 PRO A N 1
ATOM 1520 C CA . PRO A 1 200 ? 15.584 10.027 6.026 1.00 95.12 200 PRO A CA 1
ATOM 1521 C C . PRO A 1 200 ? 15.315 8.685 6.742 1.00 95.12 200 PRO A C 1
ATOM 1523 O O . PRO A 1 200 ? 15.511 7.635 6.127 1.00 95.12 200 PRO A O 1
ATOM 1526 N N . PRO A 1 201 ? 14.855 8.659 8.006 1.00 94.50 201 PRO A N 1
ATOM 1527 C CA . PRO A 1 201 ? 14.436 7.424 8.677 1.00 94.50 201 PRO A CA 1
ATOM 1528 C C . PRO A 1 201 ? 13.289 6.669 8.009 1.00 94.50 201 PRO A C 1
ATOM 1530 O O . PRO A 1 201 ? 13.293 5.440 7.997 1.00 94.50 201 PRO A O 1
ATOM 1533 N N . PHE A 1 202 ? 12.316 7.376 7.446 1.00 95.88 202 PHE A N 1
ATOM 1534 C CA . PHE A 1 202 ? 11.200 6.778 6.730 1.00 95.88 202 PHE A CA 1
ATOM 1535 C C . PHE A 1 202 ? 11.677 6.130 5.423 1.00 95.88 202 PHE A C 1
ATOM 1537 O O . PHE A 1 202 ? 11.263 5.014 5.103 1.00 95.88 202 PHE A O 1
ATOM 1544 N N . GLU A 1 203 ? 12.606 6.773 4.701 1.00 95.88 203 GLU A N 1
ATOM 1545 C CA . GLU A 1 203 ? 13.293 6.163 3.551 1.00 95.88 203 GLU A CA 1
ATOM 1546 C C . GLU A 1 203 ? 14.115 4.935 3.977 1.00 95.88 203 GLU A C 1
ATOM 1548 O O . GLU A 1 203 ? 14.067 3.901 3.312 1.00 95.88 203 GLU A O 1
ATOM 1553 N N . ALA A 1 204 ? 14.839 4.996 5.097 1.00 93.94 204 ALA A N 1
ATOM 1554 C CA . ALA A 1 204 ? 15.573 3.841 5.617 1.00 93.94 204 ALA A CA 1
ATOM 1555 C C . ALA A 1 204 ? 14.630 2.669 5.939 1.00 93.94 204 ALA A C 1
ATOM 1557 O O . ALA A 1 204 ? 14.854 1.557 5.458 1.00 93.94 204 ALA A O 1
ATOM 1558 N N . CYS A 1 205 ? 13.524 2.945 6.638 1.00 94.88 205 CYS A N 1
ATOM 1559 C CA . CYS A 1 205 ? 12.470 1.972 6.903 1.00 94.88 205 CYS A CA 1
ATOM 1560 C C . CYS A 1 205 ? 11.916 1.391 5.595 1.00 94.88 205 CYS A C 1
ATOM 1562 O O . CYS A 1 205 ? 11.687 0.183 5.515 1.00 94.88 205 CYS A O 1
ATOM 1564 N N . PHE A 1 206 ? 11.769 2.207 4.540 1.00 96.56 206 PHE A N 1
ATOM 1565 C CA . PHE A 1 206 ? 11.331 1.720 3.235 1.00 96.56 206 PHE A CA 1
ATOM 1566 C C . PHE A 1 206 ? 12.247 0.610 2.720 1.00 96.56 206 PHE A C 1
ATOM 1568 O O . PHE A 1 206 ? 11.781 -0.487 2.409 1.00 96.56 206 PHE A O 1
ATOM 1575 N N . TRP A 1 207 ? 13.554 0.857 2.683 1.00 95.44 207 TRP A N 1
ATOM 1576 C CA . TRP A 1 207 ? 14.534 -0.116 2.203 1.00 95.44 207 TRP A CA 1
ATOM 1577 C C . TRP A 1 207 ? 14.636 -1.362 3.090 1.00 95.44 207 TRP A C 1
ATOM 1579 O O . TRP A 1 207 ? 14.774 -2.470 2.576 1.00 95.44 207 TRP A O 1
ATOM 1589 N N . GLU A 1 208 ? 14.546 -1.201 4.409 1.00 94.25 208 GLU A N 1
ATOM 1590 C CA . GLU A 1 208 ? 14.685 -2.296 5.380 1.00 94.25 208 GLU A CA 1
ATOM 1591 C C . GLU A 1 208 ? 13.479 -3.243 5.400 1.00 94.25 208 GLU A C 1
ATOM 1593 O O . GLU A 1 208 ? 13.624 -4.428 5.713 1.00 94.25 208 GLU A O 1
ATOM 1598 N N . THR A 1 209 ? 12.302 -2.736 5.026 1.00 95.50 209 THR A N 1
ATOM 1599 C CA . THR A 1 209 ? 11.030 -3.477 5.027 1.00 95.50 209 THR A CA 1
ATOM 1600 C C . THR A 1 209 ? 10.559 -3.896 3.630 1.00 95.50 209 THR A C 1
ATOM 1602 O O . THR A 1 209 ? 9.449 -4.407 3.485 1.00 95.50 209 THR A O 1
ATOM 1605 N N . THR A 1 210 ? 11.387 -3.711 2.594 1.00 97.38 210 THR A N 1
ATOM 1606 C CA . THR A 1 210 ? 11.067 -4.104 1.209 1.00 97.38 210 THR A CA 1
ATOM 1607 C C . THR A 1 210 ? 11.889 -5.297 0.751 1.00 97.38 210 THR A C 1
ATOM 1609 O O . THR A 1 210 ? 13.103 -5.359 0.956 1.00 97.38 210 THR A O 1
ATOM 1612 N N . TYR A 1 211 ? 11.220 -6.224 0.075 1.00 97.12 211 TYR A N 1
ATOM 1613 C CA . TYR A 1 211 ? 11.798 -7.466 -0.419 1.00 97.12 211 TYR A CA 1
ATOM 1614 C C . TYR A 1 211 ? 11.674 -7.566 -1.948 1.00 97.12 211 TYR A C 1
ATOM 1616 O O . TYR A 1 211 ? 10.797 -6.956 -2.560 1.00 97.12 211 TYR A O 1
ATOM 1624 N N . GLU A 1 212 ? 12.569 -8.318 -2.574 1.00 96.75 212 GLU A N 1
ATOM 1625 C CA . GLU A 1 212 ? 12.435 -8.756 -3.963 1.00 96.75 212 GLU A CA 1
ATOM 1626 C C . GLU A 1 212 ? 11.431 -9.915 -4.063 1.00 96.75 212 GLU A C 1
ATOM 1628 O O . GLU A 1 212 ? 10.959 -10.445 -3.051 1.00 96.75 212 GLU A O 1
ATOM 1633 N N . ALA A 1 213 ? 11.091 -10.299 -5.293 1.00 96.19 213 ALA A N 1
ATOM 1634 C CA . ALA A 1 213 ? 10.134 -11.361 -5.590 1.00 96.19 213 ALA A CA 1
ATOM 1635 C C . ALA A 1 213 ? 10.505 -12.720 -4.958 1.00 96.19 213 ALA A C 1
ATOM 1637 O O . ALA A 1 213 ? 9.637 -13.504 -4.570 1.00 96.19 213 ALA A O 1
ATOM 1638 N N . ASP A 1 214 ? 11.806 -12.980 -4.803 1.00 93.81 214 ASP A N 1
ATOM 1639 C CA . ASP A 1 214 ? 12.358 -14.191 -4.189 1.00 93.81 214 ASP A CA 1
ATOM 1640 C C . ASP A 1 214 ? 12.363 -14.156 -2.645 1.00 93.81 214 ASP A C 1
ATOM 1642 O O . ASP A 1 214 ? 12.781 -15.115 -1.992 1.00 93.81 214 ASP A O 1
ATOM 1646 N N . GLY A 1 215 ? 11.895 -13.058 -2.044 1.00 93.75 215 GLY A N 1
ATOM 1647 C CA . GLY A 1 215 ? 11.846 -12.865 -0.599 1.00 93.75 215 GLY A CA 1
ATOM 1648 C C . GLY A 1 215 ? 13.171 -12.434 0.032 1.00 93.75 215 GLY A C 1
ATOM 1649 O O . GLY A 1 215 ? 13.249 -12.351 1.262 1.00 93.75 215 GLY A O 1
ATOM 1650 N N . ARG A 1 216 ? 14.212 -12.130 -0.752 1.00 93.06 216 ARG A N 1
ATOM 1651 C CA . ARG A 1 216 ? 15.420 -11.464 -0.245 1.00 93.06 216 ARG A CA 1
ATOM 1652 C C . ARG A 1 216 ? 15.143 -9.984 -0.032 1.00 93.06 216 ARG A C 1
ATOM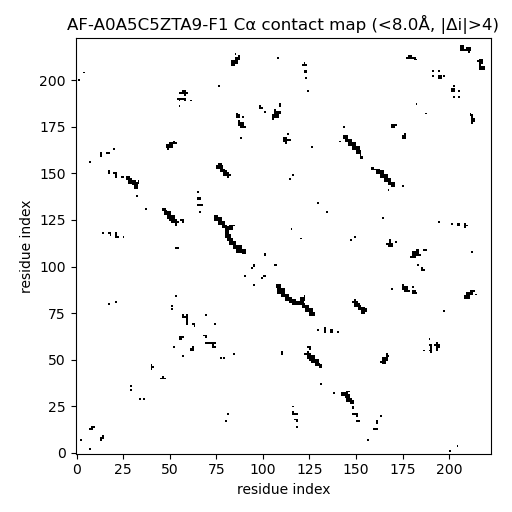 1654 O O . ARG A 1 216 ? 14.326 -9.385 -0.720 1.00 93.06 216 ARG A O 1
ATOM 1661 N N . ARG A 1 217 ? 15.805 -9.368 0.947 1.00 89.88 217 ARG A N 1
ATOM 1662 C CA . ARG A 1 217 ? 15.671 -7.920 1.159 1.00 89.88 217 ARG A CA 1
ATOM 1663 C C . ARG A 1 217 ? 16.234 -7.166 -0.042 1.00 89.88 217 ARG A C 1
ATOM 1665 O O . ARG A 1 217 ? 17.283 -7.535 -0.555 1.00 89.88 217 ARG A O 1
ATOM 1672 N N . LEU A 1 218 ? 15.602 -6.050 -0.393 1.00 88.69 218 LEU A N 1
ATOM 1673 C CA . LEU A 1 218 ? 16.048 -5.150 -1.463 1.00 88.69 218 LEU A CA 1
ATOM 1674 C C . LEU A 1 218 ? 17.370 -4.411 -1.128 1.00 88.69 218 LEU A C 1
ATOM 1676 O O . LEU A 1 218 ? 17.917 -3.671 -1.947 1.00 88.69 218 LEU A O 1
ATOM 1680 N N . ILE A 1 219 ? 17.893 -4.594 0.092 1.00 70.00 219 ILE A N 1
ATOM 1681 C CA . ILE A 1 219 ? 19.128 -3.977 0.589 1.00 70.00 219 ILE A CA 1
ATOM 1682 C C . ILE A 1 219 ? 20.302 -4.305 -0.349 1.00 70.00 219 ILE A C 1
ATOM 1684 O O . ILE A 1 219 ? 20.566 -5.464 -0.649 1.00 70.00 219 ILE A O 1
ATOM 1688 N N . GLY A 1 220 ? 21.034 -3.267 -0.770 1.00 54.94 220 GLY A N 1
ATOM 1689 C CA . GLY A 1 220 ? 22.225 -3.382 -1.625 1.00 54.94 220 GLY A CA 1
ATOM 1690 C C . GLY A 1 220 ? 22.080 -2.770 -3.021 1.00 54.94 220 GLY A C 1
ATOM 1691 O O . GLY A 1 220 ? 23.077 -2.651 -3.723 1.00 54.94 220 GLY A O 1
ATOM 1692 N N . LYS A 1 221 ? 20.875 -2.326 -3.404 1.00 54.28 221 LYS A N 1
ATOM 1693 C CA . LYS A 1 221 ? 20.590 -1.664 -4.692 1.00 54.28 221 LYS A CA 1
ATOM 1694 C C . LYS A 1 221 ? 20.101 -0.221 -4.509 1.00 54.28 221 LYS A C 1
ATOM 1696 O O . LYS A 1 221 ? 19.113 0.185 -5.117 1.00 54.28 221 LYS A O 1
ATOM 1701 N N . ARG A 1 222 ? 20.754 0.550 -3.628 1.00 55.50 222 ARG A N 1
ATOM 1702 C CA . ARG A 1 222 ? 20.546 2.008 -3.618 1.00 55.50 222 ARG A CA 1
ATOM 1703 C C . ARG A 1 222 ? 21.111 2.540 -4.944 1.00 55.50 222 ARG A C 1
ATOM 1705 O O . ARG A 1 222 ? 22.269 2.223 -5.216 1.00 55.50 222 ARG A O 1
ATOM 1712 N N . PRO A 1 223 ? 20.313 3.230 -5.776 1.00 52.62 223 PRO A N 1
ATOM 1713 C CA . PRO A 1 223 ? 20.837 3.868 -6.978 1.00 52.62 223 PRO A CA 1
ATOM 1714 C C . PRO A 1 223 ? 21.904 4.912 -6.635 1.00 52.62 223 PRO A C 1
ATOM 1716 O O . PRO A 1 223 ? 21.861 5.455 -5.504 1.00 52.62 223 PRO A O 1
#

Secondary structure (DSSP, 8-state):
-PPPGGGGGGSTTHHHHHHHHHHHHTT--B-TT-TTHHHHHHHTT-SEEEEEE-SGGGSHHHHHTT-TT--TT-SPEEEEESEEEEEEEEPPHHHHHHH---SSTT--EEEEEEE---TT-EEEEEEEEEEGGGHHHHHHHSTT-EEEEEEEEETT-S----EEEEEEEPPTTSTTB-SS--B-HHHHHHHHHHHHTT-HHHHHHHHHTEEETTS-B-TT---